Protein 3K34 (pdb70)

InterPro domains:
  IPR001148 Alpha carbonic anhydrase domain [PF00194] (11-259)
  IPR001148 Alpha carbonic anhydrase domain [PS51144] (3-259)
  IPR001148 Alpha carbonic anhydrase domain [SM01057] (5-259)
  IPR018338 Carbonic anhydrase, alpha-class, conserved site [PS00162] (105-121)
  IPR023561 Carbonic anhydrase, alpha-class [PTHR18952] (3-254)
  IPR036398 Alpha carbonic anhydrase domain superfamily [G3DSA:3.10.200.10] (1-260)
  IPR036398 Alpha carbonic anhydrase domain superfamily [SSF51069] (2-259)

Sequence (258 aa):
HHWGYGKHNGPEHWHKDFPIAKGERQSPVDIDTHTAKYDPSLKPLSVSYDQATSLRILNNGHAFNVEFDDSQDKAVLKGGPLDGTYRLIQFHFHWGSLDGQGSEHTVDKKKYAAELHLVHWNTKYGDFGKAVQQPDGLAVLGIFLKVGSAKPGLQKVVDVLDSIKTKGKSADFTNFDPRGLLPESLDYWTYPGSLTTPPLLECVTWIVLKEPISVSSEQVLKFRKLNFNGEGEPEELMVDNWRPAQPLKNRQIKASFK

Secondary structure (DSSP, 8-state):
----SSTTTSTTTGGGT-GGGGSSS-S--EE-TTT-EE-TTPEEEEEE-TT--EEEEEE-SSSEEEEE--SSS-SEEEEET--S-EEEEEEEEEE-SSTT---SSEETTBPPSEEEEEEEEEGGGSSHHHHTTSTTSEEEEEEEEEESS--GGGHHHHHHGGGS-STT-EEE--S--GGGG--S---EEEEEE--SSTT--S-EEEEEESSPEEE-HHHHHHHTT-BSSPTTS---B-----PPP----S---EES--

CATH classification: 3.10.200.10

Solvent-accessible surface area: 11730 Å² total; per-residue (Å²): 188,152,59,8,38,42,169,131,42,2,28,134,53,4,61,131,111,56,103,55,8,139,18,118,44,3,0,0,1,27,0,60,43,169,103,17,136,97,26,105,91,31,125,107,22,39,31,37,4,101,119,20,47,0,82,88,0,36,0,47,7,42,8,0,20,0,38,10,43,35,91,110,88,50,4,15,0,53,14,6,45,18,109,47,36,4,32,1,38,35,0,23,0,4,2,0,42,115,67,59,48,0,1,1,0,6,19,70,154,108,85,27,4,0,0,0,3,0,8,0,10,2,38,138,44,57,80,64,36,94,0,25,120,42,90,48,0,0,0,5,0,0,0,0,0,102,48,44,86,55,38,113,26,0,62,104,0,3,90,28,6,118,46,0,74,12,104,57,89,49,22,110,17,68,122,4,59,0,122,31,0,32,13,171,38,64,54,6,8,7,5,58,0,0,30,7,34,11,59,0,52,38,6,0,25,3,0,0,0,55,58,29,4,30,0,13,44,109,5,2,95,92,0,25,134,3,5,36,12,9,148,84,99,114,108,105,86,0,30,38,0,43,4,44,45,33,83,63,88,151,23,129,11,51,6,32,52,223

Structure (mmCIF, N/CA/C/O backbone):
data_3K34
#
_entry.id   3K34
#
_cell.length_a   42.045
_cell.length_b   41.269
_cell.length_c   71.821
_cell.angle_alpha   90.00
_cell.angle_beta   104.23
_cell.angle_gamma   90.00
#
_symmetry.space_group_name_H-M   'P 1 21 1'
#
loop_
_entity.id
_entity.type
_entity.pdbx_description
1 polymer 'Carbonic anhydrase 2'
2 non-polymer '4-(HYDROXYMERCURY)BENZOIC ACID'
3 non-polymer 'ZINC ION'
4 non-polymer '(4-SULFAMOYL-PHENYL)-THIOCARBAMIC ACID O-(2-THIOPHEN-3-YL-ETHYL) ESTER'
5 non-polymer GLYCEROL
6 water water
#
loop_
_atom_site.group_PDB
_atom_site.id
_atom_site.type_symbol
_atom_site.label_atom_id
_atom_site.label_alt_id
_atom_site.label_comp_id
_atom_site.label_asym_id
_atom_site.label_entity_id
_atom_site.label_seq_id
_atom_site.pdbx_PDB_ins_code
_atom_site.Cartn_x
_atom_site.Cartn_y
_atom_site.Cartn_z
_atom_site.occupancy
_atom_site.B_iso_or_equiv
_atom_site.auth_seq_id
_atom_site.auth_comp_id
_atom_site.auth_asym_id
_atom_site.auth_atom_id
_atom_site.pdbx_PDB_model_num
ATOM 1 N N . HIS A 1 3 ? 13.597 0.141 6.274 1.00 28.50 3 HIS A N 1
ATOM 2 C CA . HIS A 1 3 ? 13.258 -0.779 7.363 1.00 23.13 3 HIS A CA 1
ATOM 3 C C . HIS A 1 3 ? 12.185 -0.344 8.325 1.00 24.19 3 HIS A C 1
ATOM 4 O O . HIS A 1 3 ? 12.858 0.064 9.417 1.00 32.43 3 HIS A O 1
ATOM 11 N N . HIS A 1 4 ? 10.940 -0.316 7.907 1.00 25.25 4 HIS A N 1
ATOM 12 C CA . HIS A 1 4 ? 9.707 0.190 8.453 1.00 21.36 4 HIS A CA 1
ATOM 13 C C . HIS A 1 4 ? 9.001 -0.865 9.247 1.00 16.93 4 HIS A C 1
ATOM 14 O O . HIS A 1 4 ? 9.206 -2.077 9.054 1.00 19.35 4 HIS A O 1
ATOM 21 N N . TRP A 1 5 ? 8.254 -0.445 10.221 1.00 15.13 5 TRP A N 1
ATOM 22 C CA . TRP A 1 5 ? 7.639 -1.435 11.130 1.00 12.88 5 TRP A CA 1
ATOM 23 C C . TRP A 1 5 ? 6.606 -2.255 10.404 1.00 13.32 5 TRP A C 1
ATOM 24 O O . TRP A 1 5 ? 6.019 -1.844 9.360 1.00 14.83 5 TRP A O 1
ATOM 35 N N . GLY A 1 6 ? 6.404 -3.423 10.921 1.00 13.32 6 GLY A N 1
ATOM 36 C CA . GLY A 1 6 ? 5.373 -4.326 10.350 1.00 13.70 6 GLY A CA 1
ATOM 37 C C . GLY A 1 6 ? 5.055 -5.396 11.327 1.00 11.55 6 GLY A C 1
ATOM 38 O O . GLY A 1 6 ? 5.068 -5.196 12.527 1.00 12.00 6 GLY A O 1
ATOM 39 N N . TYR A 1 7 ? 4.793 -6.601 10.751 1.00 12.86 7 TYR A N 1
ATOM 40 C CA . TYR A 1 7 ? 4.400 -7.742 11.518 1.00 14.87 7 TYR A CA 1
ATOM 41 C C . TYR A 1 7 ? 5.294 -8.952 11.276 1.00 17.45 7 TYR A C 1
ATOM 42 O O . TYR A 1 7 ? 4.984 -10.110 11.712 1.00 23.62 7 TYR A O 1
ATOM 51 N N . GLY A 1 8 ? 6.395 -8.762 10.605 1.00 17.11 8 GLY A N 1
ATOM 52 C CA . GLY A 1 8 ? 7.388 -9.871 10.329 1.00 19.94 8 GLY A CA 1
ATOM 53 C C . GLY A 1 8 ? 8.339 -10.106 11.453 1.00 18.54 8 GLY A C 1
ATOM 54 O O . GLY A 1 8 ? 8.415 -9.414 12.508 1.00 18.86 8 GLY A O 1
ATOM 55 N N . LYS A 1 9 ? 9.219 -11.080 11.331 1.00 20.68 9 LYS A N 1
ATOM 56 C CA . LYS A 1 9 ? 10.210 -11.463 12.311 1.00 23.90 9 LYS A CA 1
ATOM 57 C C . LYS A 1 9 ? 11.202 -10.307 12.628 1.00 21.71 9 LYS A C 1
ATOM 58 O O . LYS A 1 9 ? 11.642 -10.178 13.759 1.00 23.27 9 LYS A O 1
ATOM 64 N N . HIS A 1 10 ? 11.522 -9.588 11.524 1.00 21.48 10 HIS A N 1
ATOM 65 C CA . HIS A 1 10 ? 12.588 -8.523 11.753 1.00 21.02 10 HIS A CA 1
ATOM 66 C C . HIS A 1 10 ? 12.055 -7.147 11.988 1.00 18.97 10 HIS A C 1
ATOM 67 O O . HIS A 1 10 ? 12.831 -6.276 12.221 1.00 20.82 10 HIS A O 1
ATOM 74 N N . ASN A 1 11 ? 10.648 -7.035 11.828 1.00 17.48 11 ASN A N 1
ATOM 75 C CA . ASN A 1 11 ? 10.116 -5.656 11.993 1.00 16.07 11 ASN A CA 1
ATOM 76 C C . ASN A 1 11 ? 8.828 -5.648 12.824 1.00 14.96 11 ASN A C 1
ATOM 77 O O . ASN A 1 11 ? 8.120 -4.636 12.871 1.00 14.29 11 ASN A O 1
ATOM 82 N N . GLY A 1 12 ? 8.561 -6.777 13.519 1.00 14.75 12 GLY A N 1
ATOM 83 C CA . GLY A 1 12 ? 7.220 -6.900 14.120 1.00 13.35 12 GLY A CA 1
ATOM 84 C C . GLY A 1 12 ? 7.238 -6.389 15.544 1.00 11.27 12 GLY A C 1
ATOM 85 O O . GLY A 1 12 ? 8.137 -5.650 16.026 1.00 11.09 12 GLY A O 1
ATOM 86 N N . PRO A 1 13 ? 6.165 -6.727 16.286 1.00 9.98 13 PRO A N 1
ATOM 87 C CA . PRO A 1 13 ? 5.935 -6.148 17.663 1.00 10.29 13 PRO A CA 1
ATOM 88 C C . PRO A 1 13 ? 7.088 -6.184 18.606 1.00 10.73 13 PRO A C 1
ATOM 89 O O . PRO A 1 13 ? 7.172 -5.234 19.381 1.00 11.06 13 PRO A O 1
ATOM 93 N N . GLU A 1 14 ? 7.964 -7.182 18.501 1.00 11.48 14 GLU A N 1
ATOM 94 C CA . GLU A 1 14 ? 9.134 -7.188 19.494 1.00 13.44 14 GLU A CA 1
ATOM 95 C C . GLU A 1 14 ? 10.169 -6.224 19.131 1.00 11.71 14 GLU A C 1
ATOM 96 O O . GLU A 1 14 ? 11.089 -5.999 19.897 1.00 13.46 14 GLU A O 1
ATOM 102 N N . HIS A 1 15 ? 10.103 -5.596 17.928 1.00 11.49 15 HIS A N 1
ATOM 103 C CA . HIS A 1 15 ? 11.109 -4.620 17.522 1.00 11.31 15 HIS A CA 1
ATOM 104 C C . HIS A 1 15 ? 10.624 -3.178 17.680 1.00 10.40 15 HIS A C 1
ATOM 105 O O . HIS A 1 15 ? 11.415 -2.282 17.620 1.00 10.85 15 HIS A O 1
ATOM 112 N N . TRP A 1 16 ? 9.255 -2.980 17.808 1.00 9.96 16 TRP A N 1
ATOM 113 C CA . TRP A 1 16 ? 8.734 -1.636 17.700 1.00 9.95 16 TRP A CA 1
ATOM 114 C C . TRP A 1 16 ? 9.302 -0.665 18.704 1.00 9.53 16 TRP A C 1
ATOM 115 O O . TRP A 1 16 ? 9.424 0.498 18.412 1.00 10.43 16 TRP A O 1
ATOM 126 N N . HIS A 1 17 ? 9.658 -1.212 19.889 1.00 10.22 17 HIS A N 1
ATOM 127 C CA . HIS A 1 17 ? 10.145 -0.316 20.946 1.00 10.28 17 HIS A CA 1
ATOM 128 C C . HIS A 1 17 ? 11.387 0.472 20.575 1.00 11.33 17 HIS A C 1
ATOM 129 O O . HIS A 1 17 ? 11.614 1.551 21.173 1.00 12.54 17 HIS A O 1
ATOM 136 N N . LYS A 1 18 ? 12.166 -0.011 19.622 1.00 11.52 18 LYS A N 1
ATOM 137 C CA . LYS A 1 18 ? 13.412 0.760 19.315 1.00 12.03 18 LYS A CA 1
ATOM 138 C C . LYS A 1 18 ? 13.098 2.068 18.615 1.00 13.62 18 LYS A C 1
ATOM 139 O O . LYS A 1 18 ? 13.789 3.015 18.829 1.00 20.58 18 LYS A O 1
ATOM 145 N N . ASP A 1 19 ? 12.054 2.108 17.766 1.00 12.23 19 ASP A N 1
ATOM 146 C CA . ASP A 1 19 ? 11.656 3.410 17.236 1.00 13.10 19 ASP A CA 1
ATOM 147 C C . ASP A 1 19 ? 10.571 4.093 17.956 1.00 11.82 19 ASP A C 1
ATOM 148 O O . ASP A 1 19 ? 10.393 5.295 17.855 1.00 14.52 19 ASP A O 1
ATOM 153 N N . PHE A 1 20 ? 9.807 3.282 18.761 1.00 10.98 20 PHE A N 1
ATOM 154 C CA . PHE A 1 20 ? 8.688 3.836 19.503 1.00 12.18 20 PHE A CA 1
ATOM 155 C C . PHE A 1 20 ? 8.800 3.373 20.945 1.00 11.21 20 PHE A C 1
ATOM 156 O O . PHE A 1 20 ? 8.135 2.372 21.351 1.00 11.12 20 PHE A O 1
ATOM 164 N N . PRO A 1 21 ? 9.621 3.990 21.733 1.00 12.34 21 PRO A N 1
ATOM 165 C CA . PRO A 1 21 ? 9.883 3.469 23.127 1.00 12.34 21 PRO A CA 1
ATOM 166 C C . PRO A 1 21 ? 8.661 3.388 23.977 1.00 11.29 21 PRO A C 1
ATOM 167 O O . PRO A 1 21 ? 8.666 2.595 24.932 1.00 11.90 21 PRO A O 1
ATOM 171 N N . ILE A 1 22 ? 7.594 4.153 23.661 1.00 11.60 22 ILE A N 1
ATOM 172 C CA . ILE A 1 22 ? 6.337 3.996 24.431 1.00 10.65 22 ILE A CA 1
ATOM 173 C C . ILE A 1 22 ? 5.743 2.592 24.295 1.00 9.79 22 ILE A C 1
ATOM 174 O O . ILE A 1 22 ? 4.839 2.248 25.028 1.00 10.54 22 ILE A O 1
ATOM 179 N N . ALA A 1 23 ? 6.262 1.764 23.383 1.00 9.78 23 ALA A N 1
ATOM 180 C CA . ALA A 1 23 ? 5.846 0.381 23.254 1.00 9.39 23 ALA A CA 1
ATOM 181 C C . ALA A 1 23 ? 5.953 -0.331 24.603 1.00 9.74 23 ALA A C 1
ATOM 182 O O . ALA A 1 23 ? 5.244 -1.333 24.796 1.00 9.82 23 ALA A O 1
ATOM 184 N N . LYS A 1 24 ? 6.867 0.113 25.481 1.00 10.54 24 LYS A N 1
ATOM 185 C CA . LYS A 1 24 ? 7.066 -0.447 26.788 1.00 11.12 24 LYS A CA 1
ATOM 186 C C . LYS A 1 24 ? 6.438 0.391 27.908 1.00 12.25 24 LYS A C 1
ATOM 187 O O . LYS A 1 24 ? 6.838 0.332 29.041 1.00 13.12 24 LYS A O 1
ATOM 193 N N . GLY A 1 25 ? 5.448 1.195 27.514 1.00 11.19 25 GLY A N 1
ATOM 194 C CA . GLY A 1 25 ? 4.825 2.226 28.404 1.00 13.26 25 GLY A CA 1
ATOM 195 C C . GLY A 1 25 ? 3.894 1.549 29.427 1.00 12.09 25 GLY A C 1
ATOM 196 O O . GLY A 1 25 ?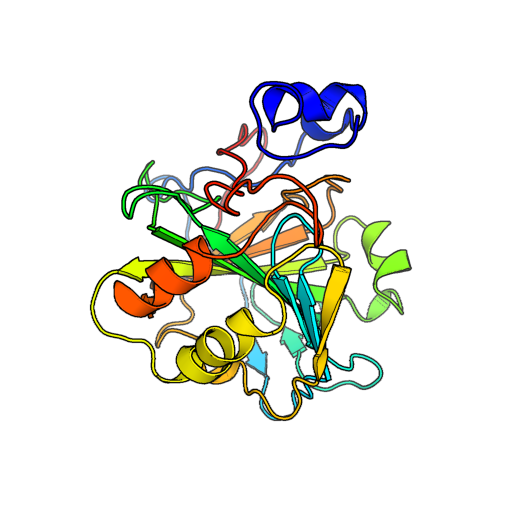 3.727 0.354 29.577 1.00 12.74 25 GLY A O 1
ATOM 197 N N . GLU A 1 26 ? 3.282 2.487 30.143 1.00 12.63 26 GLU A N 1
ATOM 198 C CA . GLU A 1 26 ? 2.399 2.141 31.266 1.00 14.05 26 GLU A CA 1
ATOM 199 C C . GLU A 1 26 ? 0.969 1.836 30.913 1.00 10.87 26 GLU A C 1
ATOM 200 O O . GLU A 1 26 ? 0.225 1.365 31.741 1.00 11.72 26 GLU A O 1
ATOM 206 N N . ARG A 1 27 ? 0.590 2.153 29.651 1.00 8.88 27 ARG A N 1
ATOM 207 C CA . ARG A 1 27 ? -0.818 1.900 29.337 1.00 8.71 27 ARG A CA 1
ATOM 208 C C . ARG A 1 27 ? -0.924 1.475 27.848 1.00 7.66 27 ARG A C 1
ATOM 209 O O . ARG A 1 27 ? -1.657 2.034 27.059 1.00 8.30 27 ARG A O 1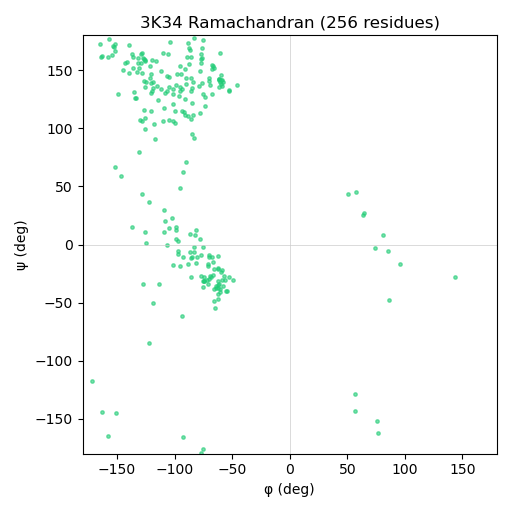
ATOM 217 N N . GLN A 1 28 ? -0.212 0.388 27.564 1.00 7.10 28 GLN A N 1
ATOM 218 C CA . GLN A 1 28 ? -0.208 -0.138 26.181 1.00 6.89 28 GLN A CA 1
ATOM 219 C C . GLN A 1 28 ? -1.356 -1.103 25.951 1.00 6.50 28 GLN A C 1
ATOM 220 O O . GLN A 1 28 ? -1.868 -1.781 26.869 1.00 7.57 28 GLN A O 1
ATOM 226 N N . SER A 1 29 ? -1.727 -1.197 24.683 1.00 6.30 29 SER A N 1
ATOM 227 C CA . SER A 1 29 ? -2.792 -2.077 24.213 1.00 6.08 29 SER A CA 1
ATOM 228 C C . SER A 1 29 ? -2.272 -2.954 23.109 1.00 5.59 29 SER A C 1
ATOM 229 O O . SER A 1 29 ? -1.323 -2.592 22.419 1.00 6.77 29 SER A O 1
ATOM 232 N N . PRO A 1 30 ? -2.935 -4.097 22.853 1.00 5.83 30 PRO A N 1
ATOM 233 C CA . PRO A 1 30 ? -4.080 -4.622 23.564 1.00 5.82 30 PRO A CA 1
ATOM 234 C C . PRO A 1 30 ? -3.640 -5.264 24.890 1.00 5.92 30 PRO A C 1
ATOM 235 O O . PRO A 1 30 ? -2.472 -5.297 25.222 1.00 6.83 30 PRO A O 1
ATOM 239 N N . VAL A 1 31 ? -4.643 -5.781 25.602 1.00 6.52 31 VAL A N 1
ATOM 240 C CA . VAL A 1 31 ? -4.444 -6.523 26.831 1.00 6.57 31 VAL A CA 1
ATOM 241 C C . VAL A 1 31 ? -5.330 -7.750 26.808 1.00 6.56 31 VAL A C 1
ATOM 242 O O . VAL A 1 31 ? -6.314 -7.820 26.058 1.00 7.15 31 VAL A O 1
ATOM 246 N N . ASP A 1 32 ? -4.970 -8.707 27.671 1.00 6.95 32 ASP A N 1
ATOM 247 C CA . ASP A 1 32 ? -5.915 -9.776 27.965 1.00 6.92 32 ASP A CA 1
ATOM 248 C C . ASP A 1 32 ? -6.943 -9.261 28.945 1.00 6.67 32 ASP A C 1
ATOM 249 O O . ASP A 1 32 ? -6.645 -8.561 29.924 1.00 8.67 32 ASP A O 1
ATOM 254 N N . ILE A 1 33 ? -8.213 -9.595 28.677 1.00 6.72 33 ILE A N 1
ATOM 255 C CA . ILE A 1 33 ? -9.325 -9.239 29.525 1.00 7.04 33 ILE A CA 1
ATOM 256 C C . ILE A 1 33 ? -9.645 -10.487 30.352 1.00 7.33 33 ILE A C 1
ATOM 257 O O . ILE A 1 33 ? -10.173 -11.455 29.878 1.00 8.40 33 ILE A O 1
ATOM 262 N N . ASP A 1 34 ? -9.236 -10.421 31.614 1.00 8.47 34 ASP A N 1
ATOM 263 C CA . ASP A 1 34 ? -9.511 -11.516 32.559 1.00 8.84 34 ASP A CA 1
ATOM 264 C C . ASP A 1 34 ? -10.914 -11.194 33.094 1.00 9.25 34 ASP A C 1
ATOM 265 O O . ASP A 1 34 ? -11.135 -10.222 33.823 1.00 10.76 34 ASP A O 1
ATOM 270 N N . THR A 1 35 ? -11.859 -11.986 32.660 1.00 9.78 35 THR A N 1
ATOM 271 C CA . THR A 1 35 ? -13.271 -11.687 32.906 1.00 11.09 35 THR A CA 1
ATOM 272 C C . THR A 1 35 ? -13.628 -11.834 34.356 1.00 10.46 35 THR A C 1
ATOM 273 O O . THR A 1 35 ? -14.568 -11.139 34.797 1.00 14.28 35 THR A O 1
ATOM 277 N N . HIS A 1 36 ? -12.938 -12.660 35.084 1.00 10.72 36 HIS A N 1
ATOM 278 C CA . HIS A 1 36 ? -13.235 -12.794 36.520 1.00 11.57 36 HIS A CA 1
ATOM 279 C C . HIS A 1 36 ? -12.697 -11.654 37.325 1.00 11.70 36 HIS A C 1
ATOM 280 O O . HIS A 1 36 ? -13.343 -11.292 38.319 1.00 14.54 36 HIS A O 1
ATOM 287 N N . THR A 1 37 ? -11.580 -10.958 36.882 1.00 11.30 37 THR A N 1
ATOM 288 C CA . THR A 1 37 ? -11.026 -9.843 37.592 1.00 12.30 37 THR A CA 1
ATOM 289 C C . THR A 1 37 ? -11.721 -8.527 37.213 1.00 11.05 37 THR A C 1
ATOM 290 O O . THR A 1 37 ? -11.675 -7.583 37.952 1.00 13.39 37 THR A O 1
ATOM 294 N N . ALA A 1 38 ? -12.255 -8.452 35.981 1.00 9.91 38 ALA A N 1
ATOM 295 C CA . ALA A 1 38 ? -12.959 -7.227 35.616 1.00 10.29 38 ALA A CA 1
ATOM 296 C C . ALA A 1 38 ? -14.138 -7.001 36.524 1.00 10.72 38 ALA A C 1
ATOM 297 O O . ALA A 1 38 ? -14.801 -7.940 36.937 1.00 16.42 38 ALA A O 1
ATOM 299 N N . LYS A 1 39 ? -14.387 -5.782 36.866 1.00 9.76 39 LYS A N 1
ATOM 300 C CA . LYS A 1 39 ? -15.464 -5.450 37.842 1.00 10.00 39 LYS A CA 1
ATOM 301 C C . LYS A 1 39 ? -16.521 -4.665 37.212 1.00 9.15 39 LYS A C 1
ATOM 302 O O . LYS A 1 39 ? -16.239 -3.651 36.509 1.00 9.29 39 LYS A O 1
ATOM 308 N N . TYR A 1 40 ? -17.784 -4.990 37.496 1.00 10.02 40 TYR A N 1
ATOM 309 C CA . TYR A 1 40 ? -18.891 -4.112 37.065 1.00 10.73 40 TYR A CA 1
ATOM 310 C C . TYR A 1 40 ? -18.729 -2.771 37.634 1.00 11.57 40 TYR A C 1
ATOM 311 O O . TYR A 1 40 ? -18.411 -2.592 38.863 1.00 13.53 40 TYR A O 1
ATOM 320 N N . ASP A 1 41 ? -18.939 -1.706 36.837 1.00 11.35 41 ASP A N 1
ATOM 321 C CA . ASP A 1 41 ? -18.805 -0.330 37.257 1.00 13.16 41 ASP A CA 1
ATOM 322 C C . ASP A 1 41 ? -20.152 0.362 37.134 1.00 14.31 41 ASP A C 1
ATOM 323 O O . ASP A 1 41 ? -20.590 0.736 36.054 1.00 15.02 41 ASP A O 1
ATOM 328 N N . PRO A 1 42 ? -20.834 0.580 38.266 1.00 18.41 42 PRO A N 1
ATOM 329 C CA . PRO A 1 42 ? -22.079 1.272 38.203 1.00 20.28 42 PRO A CA 1
ATOM 330 C C . PRO A 1 42 ? -21.985 2.726 37.818 1.00 18.32 42 PRO A C 1
ATOM 331 O O . PRO A 1 42 ? -22.937 3.408 37.514 1.00 22.15 42 PRO A O 1
ATOM 335 N N . SER A 1 43 ? -20.768 3.298 37.786 1.00 19.81 43 SER A N 1
ATOM 336 C CA . SER A 1 43 ? -20.620 4.701 37.395 1.00 19.52 43 SER A CA 1
ATOM 337 C C . SER A 1 43 ? -20.635 4.914 35.895 1.00 18.05 43 SER A C 1
ATOM 338 O O . SER A 1 43 ? -20.794 5.969 35.361 1.00 22.65 43 SER A O 1
ATOM 341 N N . LEU A 1 44 ? -20.551 3.822 35.102 1.00 16.25 44 LEU A N 1
ATOM 342 C CA . LEU A 1 44 ? -20.595 3.928 33.601 1.00 14.24 44 LEU A CA 1
ATOM 343 C C . LEU A 1 44 ? -21.965 4.338 33.267 1.00 14.21 44 LEU A C 1
ATOM 344 O O . LEU A 1 44 ? -23.017 3.778 33.679 1.00 17.44 44 LEU A O 1
ATOM 349 N N . LYS A 1 45 ? -22.080 5.339 32.277 1.00 16.01 45 LYS A N 1
ATOM 350 C CA . LYS A 1 45 ? -23.376 5.723 31.827 1.00 16.27 45 LYS A CA 1
ATOM 351 C C . LYS A 1 45 ? -23.776 4.850 30.690 1.00 14.87 45 LYS A C 1
ATOM 352 O O . LYS A 1 45 ? -22.933 4.155 30.073 1.00 12.53 45 LYS A O 1
ATOM 358 N N . PRO A 1 46 ? -24.993 4.913 30.173 1.00 17.07 46 PRO A N 1
ATOM 359 C CA . PRO A 1 46 ? -25.322 4.077 29.030 1.00 16.60 46 PRO A CA 1
ATOM 360 C C . PRO A 1 46 ? -24.430 4.425 27.798 1.00 14.30 46 PRO A C 1
ATOM 361 O O . PRO A 1 46 ? -24.193 5.554 27.527 1.00 15.79 46 PRO A O 1
ATOM 365 N N . LEU A 1 47 ? -24.021 3.426 27.043 1.00 13.39 47 LEU A N 1
ATOM 366 C CA . LEU A 1 47 ? -23.200 3.678 25.811 1.00 12.04 47 LEU A CA 1
ATOM 367 C C . LEU A 1 47 ? -24.128 3.984 24.715 1.00 12.62 47 LEU A C 1
ATOM 368 O O . LEU A 1 47 ? -25.153 3.330 24.491 1.00 15.39 47 LEU A O 1
ATOM 373 N N . SER A 1 48 ? -23.746 4.983 23.870 1.00 10.34 48 SER A N 1
ATOM 374 C CA . SER A 1 48 ? -24.545 5.409 22.711 1.00 10.84 48 SER A CA 1
ATOM 375 C C . SER A 1 48 ? -23.703 5.379 21.475 1.00 10.97 48 SER A C 1
ATOM 376 O O . SER A 1 48 ? -22.687 6.103 21.376 1.00 11.11 48 SER A O 1
ATOM 379 N N . VAL A 1 49 ? -24.041 4.546 20.556 1.00 11.34 49 VAL A N 1
ATOM 380 C CA . VAL A 1 49 ? -23.406 4.416 19.284 1.00 11.70 49 VAL A CA 1
ATOM 381 C C . VAL A 1 49 ? -24.383 4.927 18.241 1.00 13.08 49 VAL A C 1
ATOM 382 O O . VAL A 1 49 ? -25.428 4.296 18.014 1.00 16.87 49 VAL A O 1
ATOM 386 N N . SER A 1 50 ? -24.136 6.130 17.669 1.00 13.00 50 SER A N 1
ATOM 387 C CA . SER A 1 50 ? -25.099 6.783 16.846 1.00 13.69 50 SER A CA 1
ATOM 388 C C . SER A 1 50 ? -24.480 6.883 15.468 1.00 13.43 50 SER A C 1
ATOM 389 O O . SER A 1 50 ? -23.826 7.845 15.089 1.00 15.52 50 SER A O 1
ATOM 392 N N . TYR A 1 51 ? -24.746 5.840 14.634 1.00 14.74 51 TYR A N 1
ATOM 393 C CA . TYR A 1 51 ? -24.142 5.855 13.347 1.00 14.66 51 TYR A CA 1
ATOM 394 C C . TYR A 1 51 ? -25.039 6.093 12.147 1.00 16.25 51 TYR A C 1
ATOM 395 O O . TYR A 1 51 ? -24.664 5.907 10.971 1.00 17.73 51 TYR A O 1
ATOM 404 N N . ASP A 1 52 ? -26.305 6.488 12.403 1.00 18.62 52 ASP A N 1
ATOM 405 C CA . ASP A 1 52 ? -27.271 6.653 11.346 1.00 21.49 52 ASP A CA 1
ATOM 406 C C . ASP A 1 52 ? -26.886 7.628 10.202 1.00 21.23 52 ASP A C 1
ATOM 407 O O . ASP A 1 52 ? -27.208 7.438 8.992 1.00 23.73 52 ASP A O 1
ATOM 412 N N . GLN A 1 53 ? -26.138 8.596 10.506 1.00 18.46 53 GLN A N 1
ATOM 413 C CA . GLN A 1 53 ? -25.720 9.588 9.488 1.00 18.64 53 GLN A CA 1
ATOM 414 C C . GLN A 1 53 ? -24.248 9.451 9.118 1.00 15.13 53 GLN A C 1
ATOM 415 O O . GLN A 1 53 ? -23.688 10.289 8.485 1.00 16.83 53 GLN A O 1
ATOM 421 N N . ALA A 1 54 ? -23.672 8.270 9.388 1.00 14.46 54 ALA A N 1
ATOM 422 C CA . ALA A 1 54 ? -22.323 8.053 8.984 1.00 14.74 54 ALA A CA 1
ATOM 423 C C . ALA A 1 54 ? -22.120 8.188 7.428 1.00 15.10 54 ALA A C 1
ATOM 424 O O . ALA A 1 54 ? -22.937 7.689 6.644 1.00 19.38 54 ALA A O 1
ATOM 426 N N . THR A 1 55 ? -21.053 8.814 6.986 1.00 13.10 55 THR A N 1
ATOM 427 C CA . THR A 1 55 ? -20.740 9.002 5.585 1.00 13.82 55 THR A CA 1
ATOM 428 C C . THR A 1 55 ? -19.361 8.483 5.321 1.00 12.44 55 THR A C 1
ATOM 429 O O . THR A 1 55 ? -18.341 9.104 5.593 1.00 12.89 55 THR A O 1
ATOM 433 N N . SER A 1 56 ? -19.383 7.246 4.780 1.00 14.12 56 SER A N 1
ATOM 434 C CA . SER A 1 56 ? -18.062 6.687 4.419 1.00 13.31 56 SER A CA 1
ATOM 435 C C . SER A 1 56 ? -17.626 7.343 3.149 1.00 15.00 56 SER A C 1
ATOM 436 O O . SER A 1 56 ? -18.380 7.815 2.332 1.00 17.78 56 SER A O 1
ATOM 439 N N . LEU A 1 57 ? -16.284 7.339 2.947 1.00 14.43 57 LEU A N 1
ATOM 440 C CA . LEU A 1 57 ? -15.706 7.951 1.734 1.00 16.96 57 LEU A CA 1
ATOM 441 C C . LEU A 1 57 ? -14.983 7.005 0.929 1.00 13.82 57 LEU A C 1
ATOM 442 O O . LEU A 1 57 ? -15.055 7.009 -0.334 1.00 15.37 57 LEU A O 1
ATOM 447 N N . ARG A 1 58 ? -14.078 6.248 1.555 1.00 13.21 58 ARG A N 1
ATOM 448 C CA . ARG A 1 58 ? -13.050 5.529 0.805 1.00 11.95 58 ARG A CA 1
ATOM 449 C C . ARG A 1 58 ? -12.529 4.400 1.581 1.00 12.61 58 ARG A C 1
ATOM 450 O O . ARG A 1 58 ? -12.646 4.380 2.804 1.00 13.16 58 ARG A O 1
ATOM 458 N N . ILE A 1 59 ? -11.896 3.460 0.930 1.00 11.80 59 ILE A N 1
ATOM 459 C CA . ILE A 1 59 ? -11.291 2.288 1.558 1.00 10.38 59 ILE A CA 1
ATOM 460 C C . ILE A 1 59 ? -9.854 2.305 1.078 1.00 11.13 59 ILE A C 1
ATOM 461 O O . ILE A 1 59 ? -9.513 2.448 -0.167 1.00 13.90 59 ILE A O 1
ATOM 466 N N . LEU A 1 60 ? -8.878 2.068 1.967 1.00 10.47 60 LEU A N 1
ATOM 467 C CA . LEU A 1 60 ? -7.528 2.183 1.668 1.00 10.34 60 LEU A CA 1
ATOM 468 C C . LEU A 1 60 ? -6.679 1.002 2.214 1.00 10.15 60 LEU A C 1
ATOM 469 O O . LEU A 1 60 ? -6.843 0.671 3.397 1.00 9.99 60 LEU A O 1
ATOM 474 N N . ASN A 1 61 ? -5.838 0.394 1.430 1.00 10.82 61 ASN A N 1
ATOM 475 C CA . ASN A 1 61 ? -4.848 -0.552 1.926 1.00 10.62 61 ASN A CA 1
ATOM 476 C C . ASN A 1 61 ? -3.583 0.231 2.296 1.00 10.98 61 ASN A C 1
ATOM 477 O O . ASN A 1 61 ? -2.956 0.797 1.413 1.00 12.11 61 ASN A O 1
ATOM 482 N N . ASN A 1 62 ? -3.289 0.324 3.620 1.00 10.64 62 ASN A N 1
ATOM 483 C CA . ASN A 1 62 ? -2.192 1.177 4.042 1.00 11.72 62 ASN A CA 1
ATOM 484 C C . ASN A 1 62 ? -0.994 0.338 4.255 1.00 11.64 62 ASN A C 1
ATOM 485 O O . ASN A 1 62 ? 0.026 0.838 4.860 1.00 13.51 62 ASN A O 1
ATOM 490 N N . GLY A 1 63 ? -0.956 -0.951 3.825 1.00 11.29 63 GLY A N 1
ATOM 491 C CA . GLY A 1 63 ? 0.175 -1.757 4.051 1.00 12.58 63 GLY A CA 1
ATOM 492 C C . GLY A 1 63 ? 0.242 -2.480 5.408 1.00 11.65 63 GLY A C 1
ATOM 493 O O . GLY A 1 63 ? 1.160 -3.321 5.633 1.00 12.39 63 GLY A O 1
ATOM 494 N N . HIS A 1 64 ? -0.700 -2.192 6.279 1.00 11.00 64 HIS A N 1
ATOM 495 C CA . HIS A 1 64 ? -0.757 -2.852 7.605 1.00 11.11 64 HIS A CA 1
ATOM 496 C C . HIS A 1 64 ? -2.155 -3.425 7.804 1.00 9.80 64 HIS A C 1
ATOM 497 O O . HIS A 1 64 ? -2.251 -4.477 8.471 1.00 14.58 64 HIS A O 1
ATOM 504 N N . ALA A 1 65 ? -3.201 -2.767 7.293 1.00 9.73 65 ALA A N 1
ATOM 505 C CA . ALA A 1 65 ? -4.526 -3.268 7.312 1.00 8.97 65 ALA A CA 1
ATOM 506 C C . ALA A 1 65 ? -5.275 -2.507 6.155 1.00 8.83 65 ALA A C 1
ATOM 507 O O . ALA A 1 65 ? -4.569 -1.877 5.337 1.00 11.20 65 ALA A O 1
ATOM 509 N N . PHE A 1 66 ? -6.560 -2.549 6.147 1.00 9.12 66 PHE A N 1
ATOM 510 C CA . PHE A 1 66 ? -7.348 -1.601 5.276 1.00 9.68 66 PHE A CA 1
ATOM 511 C C . PHE A 1 66 ? -8.190 -0.763 6.158 1.00 9.28 66 PHE A C 1
ATOM 512 O O . PHE A 1 66 ? -8.867 -1.248 7.121 1.00 9.54 66 PHE A O 1
ATOM 520 N N . ASN A 1 67 ? -8.287 0.510 5.832 1.00 9.26 67 ASN A N 1
ATOM 521 C CA . ASN A 1 67 ? -9.130 1.416 6.538 1.00 9.40 67 ASN A CA 1
ATOM 522 C C . ASN A 1 67 ? -10.361 1.831 5.715 1.00 8.64 67 ASN A C 1
ATOM 523 O O . ASN A 1 67 ? -10.176 2.252 4.541 1.00 10.22 67 ASN A O 1
ATOM 528 N N . VAL A 1 68 ? -11.534 1.759 6.271 1.00 9.16 68 VAL A N 1
ATOM 529 C CA . VAL A 1 68 ? -12.767 2.378 5.723 1.00 10.14 68 VAL A CA 1
ATOM 530 C C . VAL A 1 68 ? -12.815 3.762 6.395 1.00 10.54 68 VAL A C 1
ATOM 531 O O . VAL A 1 68 ? -12.943 3.852 7.629 1.00 10.18 68 VAL A O 1
ATOM 535 N N . GLU A 1 69 ? -12.672 4.829 5.627 1.00 12.15 69 GLU A N 1
ATOM 536 C CA . GLU A 1 69 ? -12.593 6.168 6.106 1.00 11.11 69 GLU A CA 1
ATOM 537 C C . GLU A 1 69 ? -13.940 6.893 6.016 1.00 11.48 69 GLU A C 1
ATOM 538 O O . GLU A 1 69 ? -14.660 6.664 5.034 1.00 14.95 69 GLU A O 1
ATOM 544 N N . PHE A 1 70 ? -14.123 7.757 6.972 1.00 10.71 70 PHE A N 1
ATOM 545 C CA . PHE A 1 70 ? -15.425 8.499 7.045 1.00 11.27 70 PHE A CA 1
ATOM 546 C C . PHE A 1 70 ? -15.143 10.009 6.971 1.00 12.27 70 PHE A C 1
ATOM 547 O O . PHE A 1 70 ? -14.082 10.484 7.339 1.00 12.78 70 PHE A O 1
ATOM 555 N N . ASP A 1 71 ? -16.167 10.696 6.477 1.00 12.98 71 ASP A N 1
ATOM 556 C CA . ASP A 1 71 ? -16.093 12.136 6.486 1.00 15.78 71 ASP A CA 1
ATOM 557 C C . ASP A 1 71 ? -16.406 12.521 7.927 1.00 14.69 71 ASP A C 1
ATOM 558 O O . ASP A 1 71 ? -17.612 12.329 8.396 1.00 19.99 71 ASP A O 1
ATOM 563 N N . ASP A 1 72 ? -15.396 13.074 8.612 1.00 13.09 72 ASP A N 1
ATOM 564 C CA . ASP A 1 72 ? -15.577 13.480 9.965 1.00 12.55 72 ASP A CA 1
ATOM 565 C C . ASP A 1 72 ? -15.582 14.969 10.113 1.00 14.85 72 ASP A C 1
ATOM 566 O O . ASP A 1 72 ? -15.275 15.488 11.186 1.00 18.57 72 ASP A O 1
ATOM 571 N N . SER A 1 73 ? -16.022 15.709 9.081 1.00 16.85 73 SER A N 1
ATOM 572 C CA . SER A 1 73 ? -16.049 17.187 9.148 1.00 17.13 73 SER A CA 1
ATOM 573 C C . SER A 1 73 ? -17.289 17.784 9.850 1.00 20.36 73 SER A C 1
ATOM 574 O O . SER A 1 73 ? -17.299 18.984 10.043 1.00 17.99 73 SER A O 1
ATOM 577 N N . GLN A 1 74 ? -18.257 16.909 10.191 1.00 24.48 74 GLN A N 1
ATOM 578 C CA . GLN A 1 74 ? -19.549 17.329 10.790 1.00 23.55 74 GLN A CA 1
ATOM 579 C C . GLN A 1 74 ? -19.823 16.367 11.871 1.00 24.67 74 GLN A C 1
ATOM 580 O O . GLN A 1 74 ? -19.299 15.219 11.811 1.00 17.81 74 GLN A O 1
ATOM 586 N N . ASP A 1 75 ? -20.712 16.815 12.661 1.00 29.13 75 ASP A N 1
ATOM 587 C CA . ASP A 1 75 ? -21.107 15.909 13.802 1.00 29.81 75 ASP A CA 1
ATOM 588 C C . ASP A 1 75 ? -22.143 14.948 13.352 1.00 25.28 75 ASP A C 1
ATOM 589 O O . ASP A 1 75 ? -23.361 15.150 13.324 1.00 34.32 75 ASP A O 1
ATOM 594 N N . LYS A 1 76 ? -21.624 13.774 12.962 1.00 21.02 76 LYS A N 1
ATOM 595 C CA . LYS A 1 76 ? -22.452 12.697 12.437 1.00 27.13 76 LYS A CA 1
ATOM 596 C C . LYS A 1 76 ? -22.444 11.337 13.095 1.00 31.62 76 LYS A C 1
ATOM 597 O O . LYS A 1 76 ? -23.296 10.870 13.986 1.00 35.02 76 LYS A O 1
ATOM 603 N N . ALA A 1 77 ? -21.553 10.456 12.810 1.00 26.44 77 ALA A N 1
ATOM 604 C CA . ALA A 1 77 ? -21.390 9.178 13.497 1.00 13.83 77 ALA A CA 1
ATOM 605 C C . ALA A 1 77 ? -20.565 9.389 14.723 1.00 12.41 77 ALA A C 1
ATOM 606 O O . ALA A 1 77 ? -19.364 9.639 14.654 1.00 17.36 77 ALA A O 1
ATOM 608 N N . VAL A 1 78 ? -21.258 9.237 15.857 1.00 12.08 78 VAL A N 1
ATOM 609 C CA . VAL A 1 78 ? -20.573 9.540 17.057 1.00 14.11 78 VAL A CA 1
ATOM 610 C C . VAL A 1 78 ? -20.848 8.453 18.136 1.00 12.10 78 VAL A C 1
ATOM 611 O O . VAL A 1 78 ? -21.819 7.734 18.123 1.00 14.79 78 VAL A O 1
ATOM 615 N N . LEU A 1 79 ? -19.837 8.360 18.988 1.00 9.91 79 LEU A N 1
ATOM 616 C CA . LEU A 1 79 ? -19.848 7.500 20.180 1.00 9.19 79 LEU A CA 1
ATOM 617 C C . LEU A 1 79 ? -19.875 8.391 21.391 1.00 9.65 79 LEU A C 1
ATOM 618 O O . LEU A 1 79 ? -19.068 9.320 21.461 1.00 11.08 79 LEU A O 1
ATOM 623 N N . LYS A 1 80 ? -20.731 8.076 22.342 1.00 9.88 80 LYS A N 1
ATOM 624 C CA . LYS A 1 80 ? -20.785 8.823 23.586 1.00 11.51 80 LYS A CA 1
ATOM 625 C C . LYS A 1 80 ? -21.279 7.889 24.682 1.00 10.21 80 LYS A C 1
ATOM 626 O O . LYS A 1 80 ? -21.618 6.755 24.434 1.00 10.47 80 LYS A O 1
ATOM 632 N N . GLY A 1 81 ? -21.229 8.400 25.919 1.00 10.80 81 GLY A N 1
ATOM 633 C CA . GLY A 1 81 ? -21.684 7.620 27.055 1.00 11.55 81 GLY A CA 1
ATOM 634 C C . GLY A 1 81 ? -20.679 6.569 27.458 1.00 10.30 81 GLY A C 1
ATOM 635 O O . GLY A 1 81 ? -19.505 6.677 27.157 1.00 10.49 81 GLY A O 1
ATOM 636 N N . GLY A 1 82 ? -21.146 5.600 28.224 1.00 11.06 82 GLY A N 1
ATOM 637 C CA . GLY A 1 82 ? -20.190 4.651 28.830 1.00 10.75 82 GLY A CA 1
ATOM 638 C C . GLY A 1 82 ? -19.197 5.316 29.630 1.00 10.23 82 GLY A C 1
ATOM 639 O O . GLY A 1 82 ? -19.566 6.111 30.538 1.00 13.01 82 GLY A O 1
ATOM 640 N N . PRO A 1 83 ? -17.916 5.048 29.421 1.00 10.15 83 PRO A N 1
ATOM 641 C CA . PRO A 1 83 ? -16.869 5.731 30.232 1.00 11.40 83 PRO A CA 1
ATOM 642 C C . PRO A 1 83 ? -16.528 7.077 29.695 1.00 10.77 83 PRO A C 1
ATOM 643 O O . PRO A 1 83 ? -15.707 7.753 30.281 1.00 15.85 83 PRO A O 1
ATOM 647 N N . LEU A 1 84 ? -17.161 7.492 28.523 1.00 10.15 84 LEU A N 1
ATOM 648 C CA . LEU A 1 84 ? -16.668 8.672 27.848 1.00 9.79 84 LEU A CA 1
ATOM 649 C C . LEU A 1 84 ? -17.272 9.953 28.391 1.00 10.72 84 LEU A C 1
ATOM 650 O O . LEU A 1 84 ? -18.452 10.010 28.663 1.00 12.20 84 LEU A O 1
ATOM 655 N N . ASP A 1 85 ? -16.461 10.979 28.440 1.00 13.15 85 ASP A N 1
ATOM 656 C CA . ASP A 1 85 ? -16.902 12.300 28.738 1.00 16.12 85 ASP A CA 1
ATOM 657 C C . ASP A 1 85 ? -16.970 13.002 27.360 1.00 16.93 85 ASP A C 1
ATOM 658 O O . ASP A 1 85 ? -15.958 13.097 26.621 1.00 23.54 85 ASP A O 1
ATOM 666 N N . GLY A 1 86 ? -18.173 13.480 27.033 1.00 18.62 86 GLY A N 1
ATOM 667 C CA . GLY A 1 86 ? -18.429 14.177 25.811 1.00 21.14 86 GLY A CA 1
ATOM 668 C C . GLY A 1 86 ? -18.540 13.330 24.510 1.00 16.72 86 GLY A C 1
ATOM 669 O O . GLY A 1 86 ? -18.934 12.163 24.639 1.00 21.40 86 GLY A O 1
ATOM 670 N N . THR A 1 87 ? -18.233 13.825 23.374 1.00 13.96 87 THR A N 1
ATOM 671 C CA . THR A 1 87 ? -18.597 13.217 22.121 1.00 12.81 87 THR A CA 1
ATOM 672 C C . THR A 1 87 ? -17.371 12.839 21.307 1.00 10.49 87 THR A C 1
ATOM 673 O O . THR A 1 87 ? -16.460 13.680 21.182 1.00 12.14 87 THR A O 1
ATOM 677 N N . TYR A 1 88 ? -17.366 11.637 20.754 1.00 9.24 88 TYR A N 1
ATOM 678 C CA . TYR A 1 88 ? -16.262 11.141 19.968 1.00 8.75 88 TYR A CA 1
ATOM 679 C C . TYR A 1 88 ? -16.765 10.812 18.577 1.00 9.13 88 TYR A C 1
ATOM 680 O O . TYR A 1 88 ? -17.744 10.127 18.420 1.00 12.90 88 TYR A O 1
ATOM 689 N N . ARG A 1 89 ? -16.067 11.312 17.597 1.00 8.05 89 ARG A N 1
ATOM 690 C CA . ARG A 1 89 ? -16.509 11.203 16.184 1.00 8.75 89 ARG A CA 1
ATOM 691 C C . ARG A 1 89 ? -15.771 10.119 15.440 1.00 7.48 89 ARG A C 1
ATOM 692 O O . ARG A 1 89 ? -14.551 10.032 15.511 1.00 8.19 89 ARG A O 1
ATOM 700 N N . LEU A 1 90 ? -16.527 9.308 14.708 1.00 8.23 90 LEU A N 1
ATOM 701 C CA . LEU A 1 90 ? -15.928 8.223 13.920 1.00 8.27 90 LEU A CA 1
ATOM 702 C C . LEU A 1 90 ? -15.116 8.787 12.795 1.00 8.11 90 LEU A C 1
ATOM 703 O O . LEU A 1 90 ? -15.615 9.597 11.983 1.00 10.55 90 LEU A O 1
ATOM 708 N N . ILE A 1 91 ? -13.870 8.311 12.675 1.00 7.77 91 ILE A N 1
ATOM 709 C CA . ILE A 1 91 ? -13.010 8.670 11.555 1.00 7.69 91 ILE A CA 1
ATOM 710 C C . ILE A 1 91 ? -12.688 7.526 10.648 1.00 7.55 91 ILE A C 1
ATOM 711 O O . ILE A 1 91 ? -12.571 7.712 9.435 1.00 8.35 91 ILE A O 1
ATOM 716 N N . GLN A 1 92 ? -12.547 6.297 11.158 1.00 7.66 92 GLN A N 1
ATOM 717 C CA . GLN A 1 92 ? -12.232 5.161 10.308 1.00 8.32 92 GLN A CA 1
ATOM 718 C C . GLN A 1 92 ? -12.532 3.865 11.065 1.00 7.37 92 GLN A C 1
ATOM 719 O O . GLN A 1 92 ? -12.542 3.903 12.309 1.00 7.80 92 GLN A O 1
ATOM 725 N N . PHE A 1 93 ? -12.665 2.787 10.351 1.00 7.53 93 PHE A N 1
ATOM 726 C CA . PHE A 1 93 ? -12.530 1.485 10.980 1.00 7.38 93 PHE A CA 1
ATOM 727 C C . PHE A 1 93 ? -11.621 0.635 10.165 1.00 7.38 93 PHE A C 1
ATOM 728 O O . PHE A 1 93 ? -11.362 0.846 8.970 1.00 8.56 93 PHE A O 1
ATOM 736 N N . HIS A 1 94 ? -11.083 -0.415 10.831 1.00 7.01 94 HIS A N 1
ATOM 737 C CA . HIS A 1 94 ? -10.238 -1.384 10.246 1.00 6.95 94 HIS A CA 1
ATOM 738 C C . HIS A 1 94 ? -10.298 -2.663 11.070 1.00 7.08 94 HIS A C 1
ATOM 739 O O . HIS A 1 94 ? -10.931 -2.670 12.110 1.00 7.18 94 HIS A O 1
ATOM 746 N N . 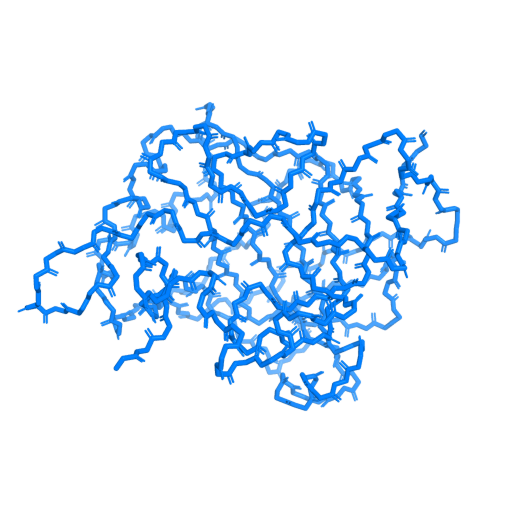PHE A 1 95 ? -9.614 -3.684 10.611 1.00 6.57 95 PHE A N 1
ATOM 747 C CA . PHE A 1 95 ? -9.569 -4.967 11.297 1.00 6.96 95 PHE A CA 1
ATOM 748 C C . PHE A 1 95 ? -8.119 -5.403 11.497 1.00 6.78 95 PHE A C 1
ATOM 749 O O . PHE A 1 95 ? -7.204 -4.954 10.809 1.00 7.52 95 PHE A O 1
ATOM 757 N N . HIS A 1 96 ? -7.988 -6.380 12.389 1.00 6.64 96 HIS A N 1
ATOM 758 C CA . HIS A 1 96 ? -6.791 -7.169 12.563 1.00 6.32 96 HIS A CA 1
ATOM 759 C C . HIS A 1 96 ? -7.222 -8.626 12.452 1.00 6.48 96 HIS A C 1
ATOM 760 O O . HIS A 1 96 ? -8.304 -8.962 12.975 1.00 7.12 96 HIS A O 1
ATOM 767 N N . TRP A 1 97 ? -6.437 -9.469 11.811 1.00 6.63 97 TRP A N 1
ATOM 768 C CA . TRP A 1 97 ? -6.869 -10.850 11.630 1.00 7.10 97 TRP A CA 1
ATOM 769 C C . TRP A 1 97 ? -5.672 -11.771 11.497 1.00 6.80 97 TRP A C 1
ATOM 770 O O . TRP A 1 97 ? -4.507 -11.347 11.388 1.00 7.71 97 TRP A O 1
ATOM 781 N N . GLY A 1 98 ? -5.986 -13.063 11.516 1.00 7.58 98 GLY A N 1
ATOM 782 C CA . GLY A 1 98 ? -4.965 -14.087 11.544 1.00 7.69 98 GLY A CA 1
ATOM 783 C C . GLY A 1 98 ? -4.772 -14.776 10.212 1.00 8.37 98 GLY A C 1
ATOM 784 O O . GLY A 1 98 ? -5.502 -14.603 9.253 1.00 9.00 98 GLY A O 1
ATOM 785 N N . SER A 1 99 ? -3.739 -15.643 10.232 1.00 8.71 99 SER A N 1
ATOM 786 C CA . SER A 1 99 ? -3.563 -16.599 9.113 1.00 9.94 99 SER A CA 1
ATOM 787 C C . SER A 1 99 ? -4.454 -17.833 9.242 1.00 9.61 99 SER A C 1
ATOM 788 O O . SER A 1 99 ? -4.577 -18.551 8.257 1.00 11.93 99 SER A O 1
ATOM 791 N N . LEU A 1 100 ? -4.996 -18.079 10.415 1.00 9.32 100 LEU A N 1
ATOM 792 C CA . LEU A 1 100 ? -5.797 -19.232 10.755 1.00 11.02 100 LEU A CA 1
ATOM 793 C C . LEU A 1 100 ? -6.867 -18.733 11.675 1.00 9.06 100 LEU A C 1
ATOM 794 O O . LEU A 1 100 ? -6.723 -17.720 12.338 1.00 9.65 100 LEU A O 1
ATOM 799 N N . ASP A 1 101 ? -8.002 -19.464 11.735 1.00 10.21 101 ASP A N 1
ATOM 800 C CA . ASP A 1 101 ? -9.133 -18.965 12.481 1.00 9.68 101 ASP A CA 1
ATOM 801 C C . ASP A 1 101 ? -8.877 -18.877 13.997 1.00 10.10 101 ASP A C 1
ATOM 802 O O . ASP A 1 101 ? -9.499 -18.184 14.675 1.00 11.48 101 ASP A O 1
ATOM 807 N N . GLY A 1 102 ? -7.860 -19.652 14.502 1.00 11.39 102 GLY A N 1
ATOM 808 C CA . GLY A 1 102 ? -7.536 -19.668 15.892 1.00 12.17 102 GLY A CA 1
ATOM 809 C C . GLY A 1 102 ? -6.734 -18.497 16.424 1.00 10.58 102 GLY A C 1
ATOM 810 O O . GLY A 1 102 ? -6.381 -18.488 17.610 1.00 12.20 102 GLY A O 1
ATOM 811 N N . GLN A 1 103 ? -6.463 -17.500 15.619 1.00 9.38 103 GLN A N 1
ATOM 812 C CA . GLN A 1 103 ? -5.724 -16.337 16.064 1.00 9.10 103 GLN A CA 1
ATOM 813 C C . GLN A 1 103 ? -6.131 -15.188 15.182 1.00 7.92 103 GLN A C 1
ATOM 814 O O . GLN A 1 103 ? -6.686 -15.364 14.097 1.00 8.97 103 GLN A O 1
ATOM 820 N N . GLY A 1 104 ? -5.833 -13.961 15.630 1.00 7.66 104 GLY A N 1
ATOM 821 C CA . GLY A 1 104 ? -6.081 -12.786 14.826 1.00 7.81 104 GLY A CA 1
ATOM 822 C C . GLY A 1 104 ? -6.536 -11.585 15.640 1.00 6.78 104 GLY A C 1
ATOM 823 O O . GLY A 1 104 ? -6.249 -10.455 15.257 1.00 7.71 104 GLY A O 1
ATOM 824 N N . SER A 1 105 ? -7.196 -11.820 16.789 1.00 6.88 105 SER A N 1
ATOM 825 C CA . SER A 1 105 ? -7.600 -10.697 17.582 1.00 6.40 105 SER A CA 1
ATOM 826 C C . SER A 1 105 ? -6.372 -10.155 18.345 1.00 6.51 105 SER A C 1
ATOM 827 O O . SER A 1 105 ? -5.354 -10.796 18.547 1.00 7.33 105 SER A O 1
ATOM 830 N N . GLU A 1 106 ? -6.548 -8.884 18.750 1.00 5.93 106 GLU A N 1
ATOM 831 C CA . GLU A 1 106 ? -5.525 -8.174 19.536 1.00 6.32 106 GLU A CA 1
ATOM 832 C C . GLU A 1 106 ? -5.857 -8.354 21.027 1.00 5.89 106 GLU A C 1
ATOM 833 O O . GLU A 1 106 ? -5.058 -8.922 21.778 1.00 6.55 106 GLU A O 1
ATOM 839 N N . HIS A 1 107 ? -7.029 -7.861 21.456 1.00 5.91 107 HIS A N 1
ATOM 840 C CA . HIS A 1 107 ? -7.469 -8.223 22.756 1.00 5.98 107 HIS A CA 1
ATOM 841 C C . HIS A 1 107 ? -7.776 -9.746 22.777 1.00 5.92 107 HIS A C 1
ATOM 842 O O . HIS A 1 107 ? -8.121 -10.330 21.791 1.00 6.40 107 HIS A O 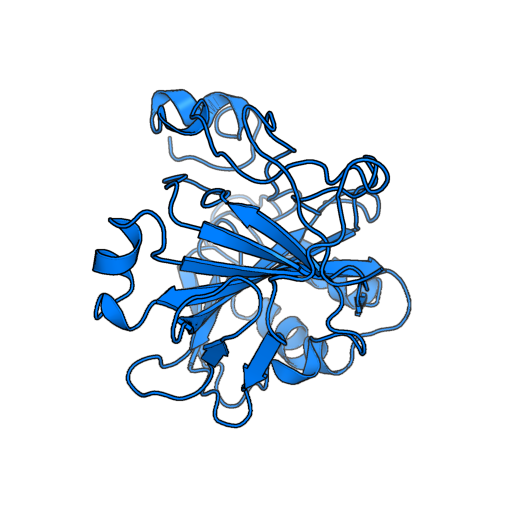1
ATOM 849 N N . THR A 1 108 ? -7.650 -10.280 23.996 1.00 6.64 108 THR A N 1
ATOM 850 C CA . THR A 1 108 ? -8.039 -11.666 24.267 1.00 6.63 108 THR A CA 1
ATOM 851 C C . THR A 1 108 ? -8.968 -11.660 25.449 1.00 6.69 108 THR A C 1
ATOM 852 O O . THR A 1 108 ? -8.976 -10.692 26.231 1.00 6.93 108 THR A O 1
ATOM 856 N N . VAL A 1 109 ? -9.741 -12.746 25.589 1.00 6.95 109 VAL A N 1
ATOM 857 C CA . VAL A 1 109 ? -10.725 -12.809 26.642 1.00 7.36 109 VAL A CA 1
ATOM 858 C C . VAL A 1 109 ? -10.410 -14.110 27.399 1.00 7.44 109 VAL A C 1
ATOM 859 O O . VAL A 1 109 ? -10.506 -15.204 26.856 1.00 8.41 109 VAL A O 1
ATOM 863 N N . ASP A 1 110 ? -9.882 -13.986 28.644 1.00 8.23 110 ASP A N 1
ATOM 864 C CA . ASP A 1 110 ? -9.407 -15.129 29.361 1.00 8.95 110 ASP A CA 1
ATOM 865 C C . ASP A 1 110 ? -8.432 -15.981 28.493 1.00 9.61 110 ASP A C 1
ATOM 866 O O . ASP A 1 110 ? -8.461 -17.197 28.441 1.00 11.19 110 ASP A O 1
ATOM 871 N N . LYS A 1 111 ? -7.555 -15.196 27.818 1.00 8.40 111 LYS A N 1
ATOM 872 C CA . LYS A 1 111 ? -6.481 -15.710 26.966 1.00 8.98 111 LYS A CA 1
ATOM 873 C C . LYS A 1 111 ? -6.990 -16.267 25.620 1.00 9.10 111 LYS A C 1
ATOM 874 O O . LYS A 1 111 ? -6.180 -16.632 24.775 1.00 10.55 111 LYS A O 1
ATOM 880 N N . LYS A 1 112 ? -8.310 -16.288 25.377 1.00 9.19 112 LYS A N 1
ATOM 881 C CA . LYS A 1 112 ? -8.847 -16.727 24.100 1.00 9.46 112 LYS A CA 1
ATOM 882 C C . LYS A 1 112 ? -8.641 -15.667 23.032 1.00 8.24 112 LYS A C 1
ATOM 883 O O . LYS A 1 112 ? -8.992 -14.525 23.212 1.00 8.32 112 LYS A O 1
ATOM 891 N N . LYS A 1 113 ? -8.073 -16.128 21.900 1.00 8.68 113 LYS A N 1
ATOM 892 C CA . LYS A 1 113 ? -7.916 -15.327 20.722 1.00 8.44 113 LYS A CA 1
ATOM 893 C C . LYS A 1 113 ? -9.080 -15.588 19.775 1.00 7.95 113 LYS A C 1
ATOM 894 O O . LYS A 1 113 ? -9.387 -16.759 19.469 1.00 10.46 113 LYS A O 1
ATOM 900 N N . TYR A 1 114 ? -9.680 -14.525 19.280 1.00 7.21 114 TYR A N 1
ATOM 901 C CA . TYR A 1 114 ? -10.689 -14.609 18.248 1.00 7.17 114 TYR A CA 1
ATOM 902 C C . TYR A 1 114 ? -10.000 -14.586 16.849 1.00 6.97 114 TYR A C 1
ATOM 903 O O . TYR A 1 114 ? -8.820 -14.308 16.732 1.00 7.95 114 TYR A O 1
ATOM 912 N N . ALA A 1 115 ? -10.786 -14.879 15.830 1.00 7.26 115 ALA A N 1
ATOM 913 C CA . ALA A 1 115 ? -10.269 -14.918 14.447 1.00 7.54 115 ALA A CA 1
ATOM 914 C C . ALA A 1 115 ? -9.881 -13.530 13.947 1.00 7.38 115 ALA A C 1
ATOM 915 O O . ALA A 1 115 ? -9.028 -13.405 13.068 1.00 7.95 115 ALA A O 1
ATOM 917 N N . ALA A 1 116 ? -10.508 -12.491 14.447 1.00 6.88 116 ALA A N 1
ATOM 918 C CA . ALA A 1 116 ? -10.228 -11.136 13.999 1.00 7.10 116 ALA A CA 1
ATOM 919 C C . ALA A 1 116 ? -10.823 -10.194 15.005 1.00 6.34 116 ALA A C 1
ATOM 920 O O . ALA A 1 116 ? -11.564 -10.575 15.929 1.00 6.67 116 ALA A O 1
ATOM 922 N N . GLU A 1 117 ? -10.517 -8.903 14.804 1.00 6.23 117 GLU A N 1
ATOM 923 C CA . GLU A 1 117 ? -11.033 -7.862 15.682 1.00 6.12 117 GLU A CA 1
ATOM 924 C C . GLU A 1 117 ? -11.201 -6.597 14.844 1.00 6.09 117 GLU A C 1
ATOM 925 O O . GLU A 1 117 ? -10.295 -6.202 14.117 1.00 7.11 117 GLU A O 1
ATOM 931 N N . LEU A 1 118 ? -12.394 -6.015 14.955 1.00 6.19 118 LEU A N 1
ATOM 932 C CA . LEU A 1 118 ? -12.752 -4.775 14.283 1.00 6.09 118 LEU A CA 1
ATOM 933 C C . LEU A 1 118 ? -12.525 -3.616 15.268 1.00 5.76 118 LEU A C 1
ATOM 934 O O . LEU A 1 118 ? -12.937 -3.703 16.437 1.00 6.22 118 LEU A O 1
ATOM 939 N N . HIS A 1 119 ? -11.916 -2.564 14.774 1.00 5.68 119 HIS A N 1
ATOM 940 C CA . HIS A 1 119 ? -11.646 -1.342 15.525 1.00 5.93 119 HIS A CA 1
ATOM 941 C C . HIS A 1 119 ? -12.338 -0.174 14.818 1.00 5.84 119 HIS A C 1
ATOM 942 O O . HIS A 1 119 ? -11.958 0.180 13.699 1.00 6.69 119 HIS A O 1
ATOM 949 N N . LEU A 1 120 ? -13.326 0.412 15.520 1.00 5.74 120 LEU A N 1
ATOM 950 C CA . LEU A 1 120 ? -13.987 1.640 15.054 1.00 6.29 120 LEU A CA 1
ATOM 951 C C . LEU A 1 120 ? -13.353 2.775 15.834 1.00 5.79 120 LEU A C 1
ATOM 952 O O . LEU A 1 120 ? -13.442 2.820 17.065 1.00 5.97 120 LEU A O 1
ATOM 957 N N . VAL A 1 121 ? -12.648 3.652 15.135 1.00 5.93 121 VAL A N 1
ATOM 958 C CA . VAL A 1 121 ? -11.757 4.644 15.748 1.00 6.22 121 VAL A CA 1
ATOM 959 C C . VAL A 1 121 ? -12.468 6.009 15.770 1.00 6.22 121 VAL A C 1
ATOM 960 O O . VAL A 1 121 ? -12.964 6.453 14.731 1.00 7.30 121 VAL A O 1
ATOM 964 N N . HIS A 1 122 ? -12.478 6.623 16.941 1.00 6.46 122 HIS A N 1
ATOM 965 C CA . HIS A 1 122 ? -13.196 7.895 17.133 1.00 6.63 122 HIS A CA 1
ATOM 966 C C . HIS A 1 122 ? -12.286 8.864 17.861 1.00 6.49 122 HIS A C 1
ATOM 967 O O . HIS A 1 122 ? -11.518 8.466 18.733 1.00 7.71 122 HIS A O 1
ATOM 974 N N . TRP A 1 123 ? -12.439 10.162 17.573 1.00 6.87 123 TRP A N 1
ATOM 975 C CA . TRP A 1 123 ? -11.665 11.182 18.260 1.00 7.09 123 TRP A CA 1
ATOM 976 C C . TRP A 1 123 ? -12.600 12.136 18.978 1.00 7.12 123 TRP A C 1
ATOM 977 O O . TRP A 1 123 ? -13.711 12.434 18.603 1.00 8.35 123 TRP A O 1
ATOM 988 N N . ASN A 1 124 ? -12.047 12.616 20.152 1.00 7.74 124 ASN A N 1
ATOM 989 C CA . ASN A 1 124 ? -12.823 13.459 21.051 1.00 8.09 124 ASN A CA 1
ATOM 990 C C . ASN A 1 124 ? -12.962 14.829 20.463 1.00 8.42 124 ASN A C 1
ATOM 991 O O . ASN A 1 124 ? -11.955 15.539 20.216 1.00 9.04 124 ASN A O 1
ATOM 996 N N . THR A 1 125 ? -14.203 15.258 20.213 1.00 9.73 125 THR A N 1
ATOM 997 C CA . THR A 1 125 ? -14.433 16.492 19.486 1.00 10.74 125 THR A CA 1
ATOM 998 C C . THR A 1 125 ? -13.972 17.737 20.261 1.00 10.58 125 THR A C 1
ATOM 999 O O . THR A 1 125 ? -13.789 18.771 19.627 1.00 13.35 125 THR A O 1
ATOM 1003 N N . LYS A 1 126 ? -13.724 17.614 21.563 1.00 10.56 127 LYS A N 1
ATOM 1004 C CA . LYS A 1 126 ? -13.190 18.774 22.279 1.00 11.43 127 LYS A CA 1
ATOM 1005 C C . LYS A 1 126 ? -11.812 19.211 21.754 1.00 10.38 127 LYS A C 1
ATOM 1006 O O . LYS A 1 126 ? -11.426 20.357 21.955 1.00 13.49 127 LYS A O 1
ATOM 1014 N N . TYR A 1 127 ? -11.092 18.332 21.062 1.00 9.52 128 TYR A N 1
ATOM 1015 C CA . TYR A 1 127 ? -9.743 18.629 20.539 1.00 9.91 128 TYR A CA 1
ATOM 1016 C C . TYR A 1 127 ? -9.751 19.010 19.096 1.00 10.38 128 TYR A C 1
ATOM 1017 O O . TYR A 1 127 ? -8.596 19.248 18.558 1.00 11.31 128 TYR A O 1
ATOM 1026 N N . GLY A 1 128 ? -10.905 19.134 18.475 1.00 10.88 129 GLY A N 1
ATOM 1027 C CA . GLY A 1 128 ? -10.893 19.779 17.144 1.00 11.45 129 GLY A CA 1
ATOM 1028 C C . GLY A 1 128 ? -10.615 18.939 15.935 1.00 11.32 129 GLY A C 1
ATOM 1029 O O . GLY A 1 128 ? -11.266 19.061 14.917 1.00 14.07 129 GLY A O 1
ATOM 1030 N N . ASP A 1 129 ? -9.542 18.096 16.015 1.00 12.51 130 ASP A N 1
ATOM 1031 C CA . ASP A 1 129 ? -9.216 17.182 14.937 1.00 15.51 130 ASP A CA 1
ATOM 1032 C C . ASP A 1 129 ? -8.490 15.986 15.524 1.00 14.62 130 ASP A C 1
ATOM 1033 O O . ASP A 1 129 ? -8.016 16.020 16.683 1.00 13.61 130 ASP A O 1
ATOM 1038 N N . PHE A 1 130 ? -8.300 14.963 14.705 1.00 11.95 131 PHE A N 1
ATOM 1039 C CA . PHE A 1 130 ? -7.641 13.751 15.142 1.00 10.33 131 PHE A CA 1
ATOM 1040 C C . PHE A 1 130 ? -6.211 14.034 15.558 1.00 9.63 131 PHE A C 1
ATOM 1041 O O . PHE A 1 130 ? -5.714 13.457 16.538 1.00 9.95 131 PHE A O 1
ATOM 1049 N N . GLY A 1 131 ? -5.511 14.858 14.784 1.00 12.30 132 GLY A N 1
ATOM 1050 C CA . GLY A 1 131 ? -4.123 15.074 15.116 1.00 12.96 132 GLY A CA 1
ATOM 1051 C C . GLY A 1 131 ? -3.892 15.718 16.478 1.00 12.56 132 GLY A C 1
ATOM 1052 O O . GLY A 1 131 ? -2.929 15.396 17.171 1.00 14.12 132 GLY A O 1
ATOM 1053 N N . LYS A 1 132 ? -4.737 16.642 16.857 1.00 11.96 133 LYS A N 1
ATOM 1054 C CA . LYS A 1 132 ? -4.603 17.223 18.189 1.00 10.75 133 LYS A CA 1
ATOM 1055 C C . LYS A 1 132 ? -5.111 16.242 19.231 1.00 9.72 133 LYS A C 1
ATOM 1056 O O . LYS A 1 132 ? -4.570 16.203 20.326 1.00 9.85 133 LYS A O 1
ATOM 1067 N N . ALA A 1 133 ? -6.092 15.414 18.900 1.00 9.19 134 ALA A N 1
ATOM 1068 C CA . ALA A 1 133 ? -6.618 14.462 19.824 1.00 8.27 134 ALA A CA 1
ATOM 1069 C C . ALA A 1 133 ? -5.524 13.444 20.249 1.00 8.92 134 ALA A C 1
ATOM 1070 O O . ALA A 1 133 ? -5.497 13.039 21.433 1.00 8.92 134 ALA A O 1
ATOM 1072 N N . VAL A 1 134 ? -4.635 13.098 19.341 1.00 9.05 135 VAL A N 1
ATOM 1073 C CA . VAL A 1 134 ? -3.586 12.126 19.697 1.00 10.13 135 VAL A CA 1
ATOM 1074 C C . VAL A 1 134 ? -2.429 12.791 20.450 1.00 10.42 135 VAL A C 1
ATOM 1075 O O . VAL A 1 134 ? -1.383 12.108 20.702 1.00 12.70 135 VAL A O 1
ATOM 1079 N N . GLN A 1 135 ? -2.629 14.019 20.882 1.00 10.84 136 GLN A N 1
ATOM 1080 C CA . GLN A 1 135 ? -1.686 14.597 21.897 1.00 13.04 136 GLN A CA 1
ATOM 1081 C C . GLN A 1 135 ? -2.348 14.617 23.273 1.00 10.51 136 GLN A C 1
ATOM 1082 O O . GLN A 1 135 ? -1.807 15.248 24.181 1.00 12.77 136 GLN A O 1
ATOM 1088 N N . GLN A 1 136 ? -3.455 13.900 23.450 1.00 9.35 137 GLN A N 1
ATOM 1089 C CA . GLN A 1 136 ? -4.232 13.996 24.705 1.00 9.14 137 GLN A CA 1
ATOM 1090 C C . GLN A 1 136 ? -4.486 12.636 25.290 1.00 8.21 137 GLN A C 1
ATOM 1091 O O . GLN A 1 136 ? -4.704 11.673 24.577 1.00 8.46 137 GLN A O 1
ATOM 1097 N N . PRO A 1 137 ? -4.539 12.541 26.634 1.00 8.60 138 PRO A N 1
ATOM 1098 C CA . PRO A 1 137 ? -4.726 11.221 27.257 1.00 9.47 138 PRO A CA 1
ATOM 1099 C C . PRO A 1 137 ? -6.152 10.653 27.050 1.00 8.47 138 PRO A C 1
ATOM 1100 O O . PRO A 1 137 ? -6.323 9.436 27.190 1.00 10.79 138 PRO A O 1
ATOM 1104 N N . ASP A 1 138 ? -7.090 11.511 26.708 1.00 7.64 139 ASP A N 1
ATOM 1105 C CA . ASP A 1 138 ? -8.474 11.115 26.417 1.00 7.61 139 ASP A CA 1
ATOM 1106 C C . ASP A 1 138 ? -8.857 11.564 25.005 1.00 7.13 139 ASP A C 1
ATOM 1107 O O . ASP A 1 138 ? -9.987 11.918 24.703 1.00 7.77 139 ASP A O 1
ATOM 1112 N N . GLY A 1 139 ? -7.878 11.479 24.087 1.00 7.11 140 GLY A N 1
ATOM 1113 C CA . GLY A 1 139 ? -8.135 11.901 22.731 1.00 7.08 140 GLY A CA 1
ATOM 1114 C C . GLY A 1 139 ? -8.963 11.003 21.887 1.00 6.16 140 GLY A C 1
ATOM 1115 O O . GLY A 1 139 ? -9.645 11.473 20.977 1.00 7.23 140 GLY A O 1
ATOM 1116 N N . LEU A 1 140 ? -8.872 9.686 22.123 1.00 6.23 141 LEU A N 1
ATOM 1117 C CA . LEU A 1 140 ? -9.493 8.731 21.214 1.00 6.50 141 LEU A CA 1
ATOM 1118 C C . LEU A 1 140 ? -10.349 7.752 22.002 1.00 5.83 141 LEU A C 1
ATOM 1119 O O . LEU A 1 140 ? -10.101 7.468 23.196 1.00 6.27 141 LEU A O 1
ATOM 1124 N N . ALA A 1 141 ? -11.307 7.182 21.292 1.00 6.31 142 ALA A N 1
ATOM 1125 C CA . ALA A 1 141 ? -12.073 6.041 21.820 1.00 6.43 142 ALA A CA 1
ATOM 1126 C C . ALA A 1 141 ? -12.139 5.039 20.690 1.00 5.92 142 ALA A C 1
ATOM 1127 O O . ALA A 1 141 ? -12.535 5.407 19.564 1.00 6.74 142 ALA A O 1
ATOM 1129 N N . VAL A 1 142 ? -11.731 3.815 20.956 1.00 5.75 143 VAL A N 1
ATOM 1130 C CA . VAL A 1 142 ? -11.810 2.752 19.967 1.00 6.00 143 VAL A CA 1
ATOM 1131 C C . VAL A 1 142 ? -12.803 1.726 20.476 1.00 5.60 143 VAL A C 1
ATOM 1132 O O . VAL A 1 142 ? -12.664 1.239 21.594 1.00 6.36 143 VAL A O 1
ATOM 1136 N N . LEU A 1 143 ? -13.807 1.462 19.638 1.00 5.93 144 LEU A N 1
ATOM 1137 C CA . LEU A 1 143 ? -14.781 0.429 19.888 1.00 5.94 144 LEU A CA 1
ATOM 1138 C C . LEU A 1 143 ? -14.287 -0.822 19.199 1.00 6.28 144 LEU A C 1
ATOM 1139 O O . LEU A 1 143 ? -14.123 -0.851 17.978 1.00 6.83 144 LEU A O 1
ATOM 1144 N N . GLY A 1 144 ? -13.976 -1.833 20.013 1.00 5.71 145 GLY A N 1
ATOM 1145 C CA . GLY A 1 144 ? -13.440 -3.098 19.515 1.00 5.89 145 GLY A CA 1
ATOM 1146 C C . GLY A 1 144 ? -14.493 -4.171 19.557 1.00 5.97 145 GLY A C 1
ATOM 1147 O O . GLY A 1 144 ? -15.231 -4.304 20.515 1.00 6.75 145 GLY A O 1
ATOM 1148 N N . ILE A 1 145 ? -14.537 -4.935 18.432 1.00 5.79 146 ILE A N 1
ATOM 1149 C CA . ILE A 1 145 ? -15.552 -5.984 18.291 1.00 6.13 146 ILE A CA 1
ATOM 1150 C C . ILE A 1 145 ? -14.853 -7.218 17.788 1.00 5.78 146 ILE A C 1
ATOM 1151 O O . ILE A 1 145 ? -14.138 -7.169 16.787 1.00 7.01 146 ILE A O 1
ATOM 1156 N N . PHE A 1 146 ? -15.021 -8.323 18.474 1.00 6.19 147 PHE A N 1
ATOM 1157 C CA . PHE A 1 146 ? -14.415 -9.574 18.071 1.00 6.24 147 PHE A CA 1
ATOM 1158 C C . PHE A 1 146 ? -15.201 -10.207 16.918 1.00 6.50 147 PHE A C 1
ATOM 1159 O O . PHE A 1 146 ? -16.420 -10.076 16.865 1.00 7.55 147 PHE A O 1
ATOM 1167 N N . LEU A 1 147 ? -14.452 -10.930 16.084 1.00 6.58 148 LEU A N 1
ATOM 1168 C CA . LEU A 1 147 ? -15.049 -11.722 15.003 1.00 7.14 148 LEU A CA 1
ATOM 1169 C C . LEU A 1 147 ? -14.677 -13.184 15.249 1.00 7.36 148 LEU A C 1
ATOM 1170 O O . LEU A 1 147 ? -13.516 -13.521 15.474 1.00 7.61 148 LEU A O 1
ATOM 1175 N N . LYS A 1 148 ? -15.729 -14.017 15.155 1.00 7.77 149 LYS A N 1
ATOM 1176 C CA . LYS A 1 148 ? -15.548 -15.475 15.125 1.00 8.37 149 LYS A CA 1
ATOM 1177 C C . LYS A 1 148 ? -16.043 -15.966 13.770 1.00 8.60 149 LYS A C 1
ATOM 1178 O O . LYS A 1 148 ? -16.814 -15.298 13.130 1.00 9.69 149 LYS A O 1
ATOM 1184 N N . VAL A 1 149 ? -15.556 -17.136 13.370 1.00 9.62 150 VAL A N 1
ATOM 1185 C CA . VAL A 1 149 ? -15.953 -17.739 12.095 1.00 10.08 150 VAL A CA 1
ATOM 1186 C C . VAL A 1 149 ? -17.139 -18.638 12.324 1.00 10.93 150 VAL A C 1
ATOM 1187 O O . VAL A 1 149 ? -17.111 -19.604 13.115 1.00 11.33 150 VAL A O 1
ATOM 1191 N N . GLY A 1 150 ? -18.207 -18.358 11.546 1.00 11.27 151 GLY A N 1
A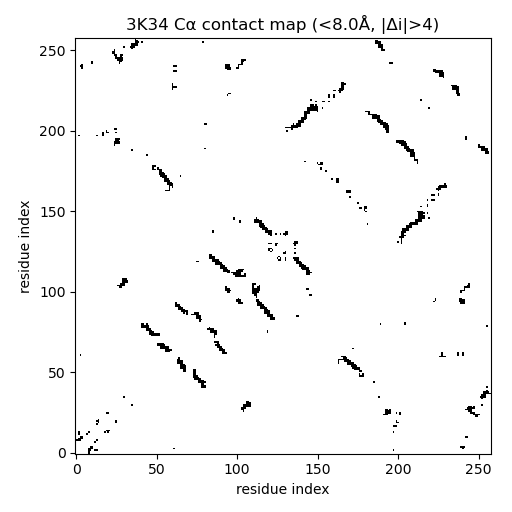TOM 1192 C CA . GLY A 1 150 ? -19.454 -19.169 11.605 1.00 13.42 151 GLY A CA 1
ATOM 1193 C C . GLY A 1 150 ? -20.345 -18.742 10.502 1.00 11.35 151 GLY A C 1
ATOM 1194 O O . GLY A 1 150 ? -19.960 -18.812 9.311 1.00 12.35 151 GLY A O 1
ATOM 1195 N N . SER A 1 151 ? -21.541 -18.211 10.830 1.00 11.81 152 SER A N 1
ATOM 1196 C CA . SER A 1 151 ? -22.405 -17.640 9.841 1.00 12.05 152 SER A CA 1
ATOM 1197 C C . SER A 1 151 ? -21.812 -16.396 9.273 1.00 10.50 152 SER A C 1
ATOM 1198 O O . SER A 1 151 ? -21.068 -15.637 9.930 1.00 11.92 152 SER A O 1
ATOM 1202 N N . ALA A 1 152 ? -22.119 -16.063 8.002 1.00 10.93 153 ALA A N 1
ATOM 1203 C CA . ALA A 1 152 ? -21.697 -14.853 7.369 1.00 10.69 153 ALA A CA 1
ATOM 1204 C C . ALA A 1 152 ? -22.362 -13.638 8.069 1.00 10.49 153 ALA A C 1
ATOM 1205 O O . ALA A 1 152 ? -23.503 -13.656 8.550 1.00 12.14 153 ALA A O 1
ATOM 1207 N N . LYS A 1 153 ? -21.632 -12.509 7.995 1.00 11.23 154 LYS A N 1
ATOM 1208 C CA . LYS A 1 153 ? -22.196 -11.211 8.455 1.00 10.55 154 LYS A CA 1
ATOM 1209 C C . LYS A 1 153 ? -22.598 -10.497 7.241 1.00 10.72 154 LYS A C 1
ATOM 1210 O O . LYS A 1 153 ? -21.722 -10.008 6.437 1.00 11.24 154 LYS A O 1
ATOM 1216 N N . PRO A 1 154 ? -23.896 -10.373 6.926 1.00 11.72 155 PRO A N 1
ATOM 1217 C CA . PRO A 1 154 ? -24.248 -9.788 5.661 1.00 11.79 155 PRO A CA 1
ATOM 1218 C C . PRO A 1 154 ? -23.729 -8.405 5.445 1.00 11.68 155 PRO A C 1
ATOM 1219 O O . PRO A 1 154 ? -23.341 -8.013 4.349 1.00 13.80 155 PRO A O 1
ATOM 1223 N N . GLY A 1 155 ? -23.682 -7.594 6.509 1.00 12.92 156 GLY A N 1
ATOM 1224 C CA . GLY A 1 155 ? -23.254 -6.212 6.457 1.00 14.18 156 GLY A CA 1
ATOM 1225 C C . GLY A 1 155 ? -21.754 -6.038 6.206 1.00 13.47 156 GLY A C 1
ATOM 1226 O O . GLY A 1 155 ? -21.319 -4.895 5.979 1.00 16.87 156 GLY A O 1
ATOM 1227 N N . LEU A 1 156 ? -21.009 -7.108 6.292 1.00 11.12 157 LEU A N 1
ATOM 1228 C CA . LEU A 1 156 ? -19.589 -7.051 5.982 1.00 11.33 157 LEU A CA 1
ATOM 1229 C C . LEU A 1 156 ? -19.359 -7.302 4.498 1.00 11.47 157 LEU A C 1
ATOM 1230 O O . LEU A 1 156 ? -18.259 -7.004 3.995 1.00 12.04 157 LEU A O 1
ATOM 1235 N N . GLN A 1 157 ? -20.312 -7.858 3.751 1.00 11.98 158 GLN A N 1
ATOM 1236 C CA . GLN A 1 157 ? -19.969 -8.337 2.394 1.00 12.82 158 GLN A CA 1
ATOM 1237 C C . GLN A 1 157 ? -19.561 -7.221 1.524 1.00 12.91 158 GLN A C 1
ATOM 1238 O O . GLN A 1 157 ? -18.695 -7.463 0.645 1.00 13.56 158 GLN A O 1
ATOM 1244 N N . LYS A 1 158 ? -20.113 -6.014 1.609 1.00 12.85 159 LYS A N 1
ATOM 1245 C CA . LYS A 1 158 ? -19.746 -4.942 0.713 1.00 13.24 159 LYS A CA 1
ATOM 1246 C C . LYS A 1 158 ? -18.197 -4.626 0.917 1.00 12.37 159 LYS A C 1
ATOM 1247 O O . LYS A 1 158 ? -17.536 -4.272 -0.031 1.00 13.90 159 LYS A O 1
ATOM 1253 N N . VAL A 1 159 ? -17.720 -4.763 2.129 1.00 11.91 160 VAL A N 1
ATOM 1254 C CA . VAL A 1 159 ? -16.294 -4.589 2.406 1.00 11.35 160 VAL A CA 1
ATOM 1255 C C . VAL A 1 159 ? -15.546 -5.690 1.684 1.00 12.40 160 VAL A C 1
ATOM 1256 O O . VAL A 1 159 ? -14.568 -5.468 0.973 1.00 12.83 160 VAL A O 1
ATOM 1260 N N . VAL A 1 160 ? -15.947 -6.944 1.943 1.00 11.87 161 VAL A N 1
ATOM 1261 C CA . VAL A 1 160 ? -15.221 -8.038 1.336 1.00 14.09 161 VAL A CA 1
ATOM 1262 C C . VAL A 1 160 ? -15.146 -7.919 -0.169 1.00 13.66 161 VAL A C 1
ATOM 1263 O O . VAL A 1 160 ? -14.078 -8.207 -0.795 1.00 15.15 161 VAL A O 1
ATOM 1267 N N . ASP A 1 161 ? -16.238 -7.502 -0.789 1.00 14.33 162 ASP A N 1
ATOM 1268 C CA . ASP A 1 161 ? -16.354 -7.468 -2.264 1.00 20.02 162 ASP A CA 1
ATOM 1269 C C . ASP A 1 161 ? -15.497 -6.397 -2.878 1.00 18.56 162 ASP A C 1
ATOM 1270 O O . ASP A 1 161 ? -15.082 -6.517 -4.066 1.00 25.40 162 ASP A O 1
ATOM 1275 N N . VAL A 1 162 ? -15.011 -5.397 -2.121 1.00 14.92 163 VAL A N 1
ATOM 1276 C CA . VAL A 1 162 ? -14.178 -4.347 -2.704 1.00 15.88 163 VAL A CA 1
ATOM 1277 C C . VAL A 1 162 ? -12.702 -4.630 -2.506 1.00 14.86 163 VAL A C 1
ATOM 1278 O O . VAL A 1 162 ? -11.818 -3.960 -3.049 1.00 15.57 163 VAL A O 1
ATOM 1282 N N . LEU A 1 163 ? -12.348 -5.677 -1.706 1.00 14.20 164 LEU A N 1
ATOM 1283 C CA . LEU A 1 163 ? -10.940 -5.883 -1.388 1.00 13.55 164 LEU A CA 1
ATOM 1284 C C . LEU A 1 163 ? -10.147 -6.251 -2.561 1.00 17.60 164 LEU A C 1
ATOM 1285 O O . LEU A 1 163 ? -8.928 -5.968 -2.580 1.00 14.72 164 LEU A O 1
ATOM 1290 N N . ASP A 1 164 ? -10.761 -6.879 -3.621 1.00 17.22 165 ASP A N 1
ATOM 1291 C CA . ASP A 1 164 ? -9.932 -7.157 -4.801 1.00 21.30 165 ASP A CA 1
ATOM 1292 C C . ASP A 1 164 ? -9.402 -5.886 -5.449 1.00 20.76 165 ASP A C 1
ATOM 1293 O O . ASP A 1 164 ? -8.454 -6.103 -6.270 1.00 23.22 165 ASP A O 1
ATOM 1298 N N . SER A 1 165 ? -10.013 -4.756 -5.223 1.00 17.42 166 SER A N 1
ATOM 1299 C CA . SER A 1 165 ? -9.586 -3.478 -5.852 1.00 18.95 166 SER A CA 1
ATOM 1300 C C . SER A 1 165 ? -8.483 -2.800 -5.086 1.00 18.28 166 SER A C 1
ATOM 1301 O O . SER A 1 165 ? -7.945 -1.777 -5.516 1.00 20.23 166 SER A O 1
ATOM 1304 N N . ILE A 1 166 ? -8.216 -3.326 -3.852 1.00 13.92 167 ILE A N 1
ATOM 1305 C CA . ILE A 1 166 ? -7.232 -2.640 -3.016 1.00 13.52 167 ILE A CA 1
ATOM 1306 C C . ILE A 1 166 ? -6.200 -3.691 -2.543 1.00 12.69 167 ILE A C 1
ATOM 1307 O O . ILE A 1 166 ? -5.787 -3.692 -1.340 1.00 12.39 167 ILE A O 1
ATOM 1312 N N . LYS A 1 167 ? -5.770 -4.541 -3.433 1.00 13.28 168 LYS A N 1
ATOM 1313 C CA . LYS A 1 167 ? -5.052 -5.725 -2.975 1.00 12.27 168 LYS A CA 1
ATOM 1314 C C . LYS A 1 167 ? -3.736 -5.313 -2.299 1.00 11.64 168 LYS A C 1
ATOM 1315 O O . LYS A 1 167 ? -3.259 -5.988 -1.329 1.00 12.39 168 LYS A O 1
ATOM 1321 N N . THR A 1 168 ? -3.088 -4.297 -2.812 1.00 12.00 169 THR A N 1
ATOM 1322 C CA . THR A 1 168 ? -1.738 -4.003 -2.437 1.00 12.85 169 THR A CA 1
ATOM 1323 C C . THR A 1 168 ? -1.704 -2.538 -1.790 1.00 10.97 169 THR A C 1
ATOM 1324 O O . THR A 1 168 ? -2.511 -1.696 -1.919 1.00 13.12 169 THR A O 1
ATOM 1328 N N . LYS A 1 169 ? -0.537 -2.483 -1.018 1.00 13.56 170 LYS A N 1
ATOM 1329 C CA . LYS A 1 169 ? -0.310 -1.241 -0.273 1.00 12.49 170 LYS A CA 1
ATOM 1330 C C . LYS A 1 169 ? -0.362 0.018 -1.084 1.00 13.69 170 LYS A C 1
ATOM 1331 O O . LYS A 1 169 ? 0.257 0.063 -2.182 1.00 17.75 170 LYS A O 1
ATOM 1337 N N . GLY A 1 170 ? -1.087 0.981 -0.602 1.00 13.52 171 GLY A N 1
ATOM 1338 C CA . GLY A 1 170 ? -1.226 2.230 -1.281 1.00 17.17 171 GLY A CA 1
ATOM 1339 C C . GLY A 1 170 ? -2.470 2.376 -2.169 1.00 16.85 171 GLY A C 1
ATOM 1340 O O . GLY A 1 170 ? -2.789 3.466 -2.624 1.00 21.63 171 GLY A O 1
ATOM 1341 N N . LYS A 1 171 ? -3.100 1.254 -2.500 1.00 14.32 172 LYS A N 1
ATOM 1342 C CA . LYS A 1 171 ? -4.349 1.315 -3.310 1.00 14.94 172 LYS A CA 1
ATOM 1343 C C . LYS A 1 171 ? -5.509 1.739 -2.465 1.00 13.97 172 LYS A C 1
ATOM 1344 O O . LYS A 1 171 ? -5.696 1.313 -1.314 1.00 14.09 172 LYS A O 1
ATOM 1353 N N . SER A 1 172 ? -6.331 2.582 -3.019 1.00 16.30 173 SER A N 1
ATOM 1354 C CA . SER A 1 172 ? -7.617 3.004 -2.415 1.00 16.54 173 SER A CA 1
ATOM 1355 C C . SER A 1 172 ? -8.804 2.850 -3.422 1.00 17.11 173 SER A C 1
ATOM 1356 O O . SER A 1 172 ? -8.534 2.767 -4.695 1.00 18.99 173 SER A O 1
ATOM 1359 N N . ALA A 1 173 ? -10.012 2.871 -2.946 1.00 17.36 174 ALA A N 1
ATOM 1360 C CA . ALA A 1 173 ? -11.197 2.801 -3.816 1.00 18.37 174 ALA A CA 1
ATOM 1361 C C . ALA A 1 173 ? -12.250 3.667 -3.160 1.00 16.65 174 ALA A C 1
ATOM 1362 O O . ALA A 1 173 ? -12.347 3.772 -1.947 1.00 16.27 174 ALA A O 1
ATOM 1364 N N . ASP A 1 174 ? -13.148 4.266 -3.958 1.00 21.55 175 ASP A N 1
ATOM 1365 C CA . ASP A 1 174 ? -14.299 4.902 -3.409 1.00 21.11 175 ASP A CA 1
ATOM 1366 C C . ASP A 1 174 ? -15.087 3.878 -2.628 1.00 18.20 175 ASP A C 1
ATOM 1367 O O . ASP A 1 174 ? -15.152 2.717 -3.027 1.00 23.15 175 ASP A O 1
ATOM 1372 N N . PHE A 1 175 ? -15.589 4.414 -1.540 1.00 16.20 176 PHE A N 1
ATOM 1373 C CA . PHE A 1 175 ? -16.344 3.489 -0.700 1.00 16.00 176 PHE A CA 1
ATOM 1374 C C . PHE A 1 175 ? -17.366 4.288 0.041 1.00 14.10 176 PHE A C 1
ATOM 1375 O O . PHE A 1 175 ? -17.359 4.434 1.218 1.00 22.71 176 PHE A O 1
ATOM 1383 N N . THR A 1 176 ? -18.311 4.828 -0.723 1.00 13.99 177 THR A N 1
ATOM 1384 C CA . THR A 1 176 ? -19.394 5.637 -0.155 1.00 11.94 177 THR A CA 1
ATOM 1385 C C . THR A 1 176 ? -20.550 4.768 0.204 1.00 11.92 177 THR A C 1
ATOM 1386 O O . THR A 1 176 ? -20.730 3.628 -0.242 1.00 13.35 177 THR A O 1
ATOM 1390 N N . ASN A 1 177 ? -21.362 5.408 1.091 1.00 12.99 178 ASN A N 1
ATOM 1391 C CA . ASN A 1 177 ? -22.664 4.779 1.495 1.00 13.27 178 ASN A CA 1
ATOM 1392 C C . ASN A 1 177 ? -22.551 3.451 2.243 1.00 14.56 178 ASN A C 1
ATOM 1393 O O . ASN A 1 177 ? -23.464 2.692 2.211 1.00 20.80 178 ASN A O 1
ATOM 1398 N N . PHE A 1 178 ? -21.430 3.229 2.902 1.00 12.60 179 PHE A N 1
ATOM 1399 C CA . PHE A 1 178 ? -21.352 1.965 3.682 1.00 12.89 179 PHE A CA 1
ATOM 1400 C C . PHE A 1 178 ? -21.791 2.309 5.085 1.00 11.82 179 PHE A C 1
ATOM 1401 O O . PHE A 1 178 ? -21.395 3.255 5.683 1.00 13.02 179 PHE A O 1
ATOM 1409 N N . ASP A 1 179 ? -22.684 1.412 5.601 1.00 12.11 180 ASP A N 1
ATOM 1410 C CA . ASP A 1 179 ? -23.282 1.655 6.885 1.00 12.12 180 ASP A CA 1
ATOM 1411 C C . ASP A 1 179 ? -22.694 0.788 7.969 1.00 10.19 180 ASP A C 1
ATOM 1412 O O . ASP A 1 179 ? -22.867 -0.423 7.988 1.00 12.05 180 ASP A O 1
ATOM 1417 N N . PRO A 1 180 ? -21.886 1.368 8.861 1.00 10.10 181 PRO A N 1
ATOM 1418 C CA . PRO A 1 180 ? -21.170 0.535 9.853 1.00 10.00 181 PRO A CA 1
ATOM 1419 C C . PRO A 1 180 ? -22.131 -0.049 10.885 1.00 10.33 181 PRO A C 1
ATOM 1420 O O . PRO A 1 180 ? -21.673 -0.933 11.639 1.00 10.58 181 PRO A O 1
ATOM 1424 N N . ARG A 1 181 ? -23.390 0.362 10.902 1.00 10.24 182 ARG A N 1
ATOM 1425 C CA . ARG A 1 181 ? -24.357 -0.344 11.835 1.00 11.05 182 ARG A CA 1
ATOM 1426 C C . ARG A 1 181 ? -24.408 -1.801 11.549 1.00 11.90 182 ARG A C 1
ATOM 1427 O O . ARG A 1 181 ? -24.740 -2.611 12.432 1.00 12.68 182 ARG A O 1
ATOM 1435 N N . GLY A 1 182 ? -24.108 -2.207 10.275 1.00 11.85 183 GLY A N 1
ATOM 1436 C CA . GLY A 1 182 ? -24.302 -3.592 9.958 1.00 13.09 183 GLY A CA 1
ATOM 1437 C C . GLY A 1 182 ? -23.122 -4.463 10.413 1.00 12.56 183 GLY A C 1
ATOM 1438 O O . GLY A 1 182 ? -23.117 -5.668 10.125 1.00 14.43 183 GLY A O 1
ATOM 1439 N N . LEU A 1 183 ? -22.171 -3.881 11.167 1.00 12.06 184 LEU A N 1
ATOM 1440 C CA . LEU A 1 183 ? -21.048 -4.612 11.708 1.00 12.17 184 LEU A CA 1
ATOM 1441 C C . LEU A 1 183 ? -21.174 -4.848 13.225 1.00 11.87 184 LEU A C 1
ATOM 1442 O O . LEU A 1 183 ? -20.287 -5.442 13.808 1.00 14.04 184 LEU A O 1
ATOM 1447 N N . LEU A 1 184 ? -22.280 -4.358 13.842 1.00 12.31 185 LEU A N 1
ATOM 1448 C CA . LEU A 1 184 ? -22.375 -4.424 15.279 1.00 11.77 185 LEU A CA 1
ATOM 1449 C C . LEU A 1 184 ? -23.150 -5.686 15.730 1.00 14.50 185 LEU A C 1
ATOM 1450 O O . LEU A 1 184 ? -24.025 -6.171 15.000 1.00 24.55 185 LEU A O 1
ATOM 1455 N N . PRO A 1 185 ? -22.800 -6.255 16.845 1.00 10.66 186 PRO A N 1
ATOM 1456 C CA . PRO A 1 185 ? -23.596 -7.361 17.441 1.00 11.65 186 PRO A CA 1
ATOM 1457 C C . PRO A 1 185 ? -24.849 -6.730 18.077 1.00 11.46 186 PRO A C 1
ATOM 1458 O O . PRO A 1 185 ? -25.037 -5.567 18.170 1.00 14.09 186 PRO A O 1
ATOM 1462 N N . GLU A 1 186 ? -25.717 -7.660 18.593 1.00 12.04 187 GLU A N 1
ATOM 1463 C CA . GLU A 1 186 ? -26.930 -7.232 19.223 1.00 13.31 187 GLU A CA 1
ATOM 1464 C C . GLU A 1 186 ? -26.680 -6.444 20.494 1.00 11.88 187 GLU A C 1
ATOM 1465 O O . GLU A 1 186 ? -27.260 -5.390 20.729 1.00 14.48 187 GLU A O 1
ATOM 1476 N N . SER A 1 187 ? -25.786 -7.035 21.357 1.00 11.06 188 SER A N 1
ATOM 1477 C CA . SER A 1 187 ? -25.567 -6.436 22.677 1.00 11.23 188 SER A CA 1
ATOM 1478 C C . SER A 1 187 ? -24.444 -5.426 22.653 1.00 10.37 188 SER A C 1
ATOM 1479 O O . SER A 1 187 ? -23.427 -5.660 22.001 1.00 11.18 188 SER A O 1
ATOM 1482 N N . LEU A 1 188 ? -24.599 -4.355 23.416 1.00 10.62 189 LEU A N 1
ATOM 1483 C CA . LEU A 1 188 ? -23.539 -3.376 23.677 1.00 10.24 189 LEU A CA 1
ATOM 1484 C C . LEU A 1 188 ? -22.870 -3.639 25.012 1.00 9.57 189 LEU A C 1
ATOM 1485 O O . LEU A 1 188 ? -22.057 -2.773 25.438 1.00 11.84 189 LEU A O 1
ATOM 1490 N N . ASP A 1 189 ? -23.030 -4.786 25.662 1.00 9.40 190 ASP A N 1
ATOM 1491 C CA . ASP A 1 189 ? -22.240 -5.039 26.863 1.00 9.48 190 ASP A CA 1
ATOM 1492 C C . ASP A 1 189 ? -20.748 -4.949 26.515 1.00 8.28 190 ASP A C 1
ATOM 1493 O O . ASP A 1 189 ? -20.317 -5.435 25.461 1.00 8.39 190 ASP A O 1
ATOM 1498 N N . TYR A 1 190 ? -19.965 -4.357 27.412 1.00 7.74 191 TYR A N 1
ATOM 1499 C CA . TYR A 1 190 ? -18.556 -4.142 27.065 1.00 7.33 191 TYR A CA 1
ATOM 1500 C C . TYR A 1 190 ? -17.674 -4.134 28.324 1.00 6.65 191 TYR A C 1
ATOM 1501 O O . TYR A 1 190 ? -18.138 -3.996 29.435 1.00 7.65 191 TYR A O 1
ATOM 1510 N N . TRP A 1 191 ? -16.398 -4.236 27.998 1.00 6.63 192 TRP A N 1
ATOM 1511 C CA . TRP A 1 191 ? -15.325 -3.961 28.965 1.00 6.47 192 TRP A CA 1
ATOM 1512 C C . TRP A 1 191 ? -14.607 -2.691 28.513 1.00 6.41 192 TRP A C 1
ATOM 1513 O O . TRP A 1 191 ? -14.493 -2.402 27.326 1.00 7.31 192 TRP A O 1
ATOM 1524 N N . THR A 1 192 ? -14.085 -1.934 29.475 1.00 6.36 193 THR A N 1
ATOM 1525 C CA . THR A 1 192 ? -13.367 -0.724 29.138 1.00 6.08 193 THR A CA 1
ATOM 1526 C C . THR A 1 192 ? -12.128 -0.550 30.006 1.00 6.26 193 THR A C 1
ATOM 1527 O O . THR A 1 192 ? -12.129 -0.937 31.184 1.00 7.30 193 THR A O 1
ATOM 1531 N N . TYR A 1 193 ? -11.120 0.055 29.415 1.00 6.37 194 TYR A N 1
ATOM 1532 C CA . TYR A 1 193 ? -9.883 0.392 30.149 1.00 6.38 194 TYR A CA 1
ATOM 1533 C C . TYR A 1 193 ? -9.134 1.426 29.341 1.00 6.09 194 TYR A C 1
ATOM 1534 O O . TYR A 1 193 ? -9.358 1.579 28.134 1.00 6.43 194 TYR A O 1
ATOM 1543 N N . PRO A 1 194 ? -8.192 2.131 29.996 1.00 6.39 195 PRO A N 1
ATOM 1544 C CA . PRO A 1 194 ? -7.374 3.118 29.285 1.00 6.75 195 PRO A CA 1
ATOM 1545 C C . PRO A 1 194 ? -6.164 2.455 28.648 1.00 6.12 195 PRO A C 1
ATOM 1546 O O . PRO A 1 194 ? -5.428 1.692 29.321 1.00 6.79 195 PRO A O 1
ATOM 1550 N N . GLY A 1 195 ? -5.909 2.742 27.384 1.00 6.22 196 GLY A N 1
ATOM 1551 C CA . GLY A 1 195 ? -4.805 2.108 26.673 1.00 6.57 196 GLY A CA 1
ATOM 1552 C C . GLY A 1 195 ? -4.250 2.989 25.596 1.00 6.07 196 GLY A C 1
ATOM 1553 O O . GLY A 1 195 ? -4.195 4.221 25.697 1.00 6.44 196 GLY A O 1
ATOM 1554 N N . SER A 1 196 ? -3.838 2.317 24.520 1.00 6.06 197 SER A N 1
ATOM 1555 C CA . SER A 1 196 ? -3.042 2.968 23.478 1.00 6.24 197 SER A CA 1
ATOM 1556 C C . SER A 1 196 ? -3.488 2.527 22.119 1.00 5.78 197 SER A C 1
ATOM 1557 O O . SER A 1 196 ? -4.244 1.576 21.941 1.00 6.23 197 SER A O 1
ATOM 1560 N N . LEU A 1 197 ? -2.938 3.212 21.092 1.00 5.94 198 LEU A N 1
ATOM 1561 C CA . LEU A 1 197 ? -2.954 2.627 19.756 1.00 6.02 198 LEU A CA 1
ATOM 1562 C C . LEU A 1 197 ? -2.224 1.302 19.769 1.00 6.44 198 LEU A C 1
ATOM 1563 O O . LEU A 1 197 ? -1.188 1.163 20.484 1.00 6.74 198 LEU A O 1
ATOM 1568 N N . THR A 1 198 ? -2.667 0.353 18.981 1.00 6.10 199 THR A N 1
ATOM 1569 C CA . THR A 1 198 ? -2.002 -0.975 18.956 1.00 6.38 199 THR A CA 1
ATOM 1570 C C . THR A 1 198 ? -1.010 -1.107 17.821 1.00 6.50 199 THR A C 1
ATOM 1571 O O . THR A 1 198 ? -0.390 -2.162 17.685 1.00 7.19 199 THR A O 1
ATOM 1575 N N . THR A 1 199 ? -0.800 -0.057 17.055 1.00 7.00 200 THR A N 1
ATOM 1576 C CA . THR A 1 199 ? 0.257 0.003 16.070 1.00 7.40 200 THR A CA 1
ATOM 1577 C C . THR A 1 199 ? 1.065 1.245 16.351 1.00 7.62 200 THR A C 1
ATOM 1578 O O . THR A 1 199 ? 0.571 2.204 16.937 1.00 7.92 200 THR A O 1
ATOM 1582 N N . PRO A 1 200 ? 2.323 1.285 15.885 1.00 8.00 201 PRO A N 1
ATOM 1583 C CA . PRO A 1 200 ? 3.052 2.547 15.886 1.00 8.42 201 PRO A CA 1
ATOM 1584 C C . PRO A 1 200 ? 2.150 3.637 15.332 1.00 8.83 201 PRO A C 1
ATOM 1585 O O . PRO A 1 200 ? 1.463 3.447 14.349 1.00 10.31 201 PRO A O 1
ATOM 1589 N N . PRO A 1 201 ? 2.168 4.817 15.988 1.00 8.94 202 PRO A N 1
ATOM 1590 C CA . PRO A 1 201 ? 3.101 5.272 17.026 1.00 9.12 202 PRO A CA 1
ATOM 1591 C C . PRO A 1 201 ? 2.754 4.889 18.465 1.00 8.20 202 PRO A C 1
ATOM 1592 O O . PRO A 1 201 ? 3.407 5.354 19.367 1.00 9.32 202 PRO A O 1
ATOM 1596 N N . LEU A 1 202 ? 1.740 4.019 18.673 1.00 7.45 203 LEU A N 1
ATOM 1597 C CA . LEU A 1 202 ? 1.518 3.390 20.007 1.00 7.17 203 LEU A CA 1
ATOM 1598 C C . LEU A 1 202 ? 1.146 4.396 21.059 1.00 7.28 203 LEU A C 1
ATOM 1599 O O . LEU A 1 202 ? 1.318 4.168 22.266 1.00 7.98 203 LEU A O 1
ATOM 1604 N N . LEU A 1 203 ? 0.522 5.518 20.631 1.00 7.69 204 LEU A N 1
ATOM 1605 C CA . LEU A 1 203 ? 0.275 6.637 21.535 1.00 8.02 204 LEU A CA 1
ATOM 1606 C C . LEU A 1 203 ? -0.791 6.287 22.561 1.00 7.12 204 LEU A C 1
ATOM 1607 O O . LEU A 1 203 ? -1.799 5.607 22.253 1.00 7.07 204 LEU A O 1
ATOM 1612 N N . GLU A 1 204 ? -0.570 6.736 23.774 1.00 7.93 205 GLU A N 1
ATOM 1613 C CA . GLU A 1 204 ? -1.435 6.378 24.938 1.00 7.60 205 GLU A CA 1
ATOM 1614 C C . GLU A 1 204 ? -2.552 7.367 25.101 1.00 7.64 205 GLU A C 1
ATOM 1615 O O . GLU A 1 204 ? -2.634 8.181 26.041 1.00 9.10 205 GLU A O 1
ATOM 1621 N N . CYS A 1 205 ? -3.534 7.303 24.139 1.00 6.99 206 CYS A N 1
ATOM 1622 C CA . CYS A 1 205 ? -4.559 8.261 24.032 1.00 6.94 206 CYS A CA 1
ATOM 1623 C C . CYS A 1 205 ? -5.952 7.662 24.071 1.00 7.14 206 CYS A C 1
ATOM 1624 O O . CYS A 1 205 ? -6.932 8.381 23.892 1.00 8.84 206 CYS A O 1
ATOM 1629 N N . VAL A 1 206 ? -6.042 6.328 24.225 1.00 6.70 207 VAL A N 1
ATOM 1630 C CA . VAL A 1 206 ? -7.272 5.629 23.864 1.00 6.65 207 VAL A CA 1
ATOM 1631 C C . VAL A 1 206 ? -8.031 5.187 25.066 1.00 6.46 207 VAL A C 1
ATOM 1632 O O . VAL A 1 206 ? -7.491 4.499 25.950 1.00 7.84 207 VAL A O 1
ATOM 1636 N N . THR A 1 207 ? -9.340 5.474 25.077 1.00 6.27 208 THR A N 1
ATOM 1637 C CA . THR A 1 207 ? -10.266 4.766 25.935 1.00 6.32 208 THR A CA 1
ATOM 1638 C C . THR A 1 207 ? -10.794 3.583 25.112 1.00 5.58 208 THR A C 1
ATOM 1639 O O . THR A 1 207 ? -11.463 3.811 24.089 1.00 6.62 208 THR A O 1
ATOM 1643 N N . TRP A 1 208 ? -10.429 2.385 25.498 1.00 5.72 209 TRP A N 1
ATOM 1644 C CA . TRP A 1 208 ? -10.879 1.184 24.804 1.00 5.51 209 TRP A CA 1
ATOM 1645 C C . TRP A 1 208 ? -12.228 0.749 25.326 1.00 5.48 209 TRP A C 1
ATOM 1646 O O . TRP A 1 208 ? -12.440 0.684 26.556 1.00 5.95 209 TRP A O 1
ATOM 1657 N N . ILE A 1 209 ? -13.131 0.412 24.395 1.00 5.50 210 ILE A N 1
ATOM 1658 C CA . ILE A 1 209 ? -14.447 -0.117 24.716 1.00 5.72 210 ILE A CA 1
ATOM 1659 C C . ILE A 1 209 ? -14.550 -1.378 23.886 1.00 5.54 210 ILE A C 1
ATOM 1660 O O . ILE A 1 209 ? -14.647 -1.295 22.654 1.00 6.36 210 ILE A O 1
ATOM 1665 N N . VAL A 1 210 ? -14.453 -2.554 24.520 1.00 5.75 211 VAL A N 1
ATOM 1666 C CA . VAL A 1 210 ? -14.418 -3.827 23.825 1.00 5.80 211 VAL A CA 1
ATOM 1667 C C . VAL A 1 210 ? -15.704 -4.538 24.081 1.00 5.65 211 VAL A C 1
ATOM 1668 O O . VAL A 1 210 ? -16.035 -4.858 25.232 1.00 6.46 211 VAL A O 1
ATOM 1672 N N . LEU A 1 211 ? -16.472 -4.791 23.042 1.00 6.45 212 LEU A N 1
ATOM 1673 C CA . LEU A 1 211 ? -17.756 -5.471 23.217 1.00 6.67 212 LEU A CA 1
ATOM 1674 C C . LEU A 1 211 ? -17.546 -6.906 23.589 1.00 6.67 212 LEU A C 1
ATOM 1675 O O . LEU A 1 211 ? -16.696 -7.616 23.051 1.00 7.39 212 LEU A O 1
ATOM 1680 N N . LYS A 1 212 ? -18.428 -7.391 24.469 1.00 7.19 213 LYS A N 1
ATOM 1681 C CA . LYS A 1 212 ? -18.345 -8.820 24.856 1.00 8.30 213 LYS A CA 1
ATOM 1682 C C . LYS A 1 212 ? -18.858 -9.742 23.810 1.00 7.74 213 LYS A C 1
ATOM 1683 O O . LYS A 1 212 ? -18.372 -10.841 23.683 1.00 9.81 213 LYS A O 1
ATOM 1689 N N . GLU A 1 213 ? -19.937 -9.353 23.081 1.00 7.60 214 GLU A N 1
ATOM 1690 C CA . GLU A 1 213 ? -20.520 -10.261 22.116 1.00 7.84 214 GLU A CA 1
ATOM 1691 C C . GLU A 1 213 ? -19.769 -10.152 20.773 1.00 7.43 214 GLU A C 1
ATOM 1692 O O . GLU A 1 213 ? -19.692 -9.091 20.216 1.00 7.93 214 GLU A O 1
ATOM 1698 N N . PRO A 1 214 ? -19.214 -11.266 20.286 1.00 7.86 215 PRO A N 1
ATOM 1699 C CA . PRO A 1 214 ? -18.557 -11.208 18.992 1.00 8.09 215 PRO A CA 1
ATOM 1700 C C . PRO A 1 214 ? -19.625 -11.182 17.892 1.00 8.35 215 PRO A C 1
ATOM 1701 O O . PRO A 1 214 ? -20.768 -11.567 18.071 1.00 10.39 215 PRO A O 1
ATOM 1705 N N . ILE A 1 215 ? -19.180 -10.723 16.702 1.00 8.03 216 ILE A N 1
ATOM 1706 C CA . ILE A 1 215 ? -19.966 -10.983 15.514 1.00 8.83 216 ILE A CA 1
ATOM 1707 C C . ILE A 1 215 ? -19.410 -12.246 14.856 1.00 7.91 216 ILE A C 1
ATOM 1708 O O . ILE A 1 215 ? -18.260 -12.569 14.967 1.00 9.31 216 ILE A O 1
ATOM 1713 N N . SER A 1 216 ? -20.336 -12.912 14.119 1.00 9.28 217 SER A N 1
ATOM 1714 C CA . SER A 1 216 ? -19.902 -14.036 13.298 1.00 9.49 217 SER A CA 1
ATOM 1715 C C . SER A 1 216 ? -19.722 -13.575 11.863 1.00 9.45 217 SER A C 1
ATOM 1716 O O . SER A 1 216 ? -20.543 -12.817 11.313 1.00 10.58 217 SER A O 1
ATOM 1719 N N . VAL A 1 217 ? -18.626 -14.045 11.261 1.00 9.18 218 VAL A N 1
ATOM 1720 C CA . VAL A 1 217 ? -18.365 -13.840 9.839 1.00 9.54 218 VAL A CA 1
ATOM 1721 C C . VAL A 1 217 ? -18.112 -15.235 9.262 1.00 9.21 218 VAL A C 1
ATOM 1722 O O . VAL A 1 217 ? -17.742 -16.172 9.963 1.00 9.86 218 VAL A O 1
ATOM 1726 N N . SER A 1 218 ? -18.277 -15.347 7.932 1.00 10.09 219 SER A N 1
ATOM 1727 C CA . SER A 1 218 ? -18.062 -16.698 7.389 1.00 10.01 219 SER A CA 1
ATOM 1728 C C . SER A 1 218 ? -16.578 -16.928 7.084 1.00 9.90 219 SER A C 1
ATOM 1729 O O . SER A 1 218 ? -15.771 -16.007 6.938 1.00 10.06 219 SER A O 1
ATOM 1732 N N . SER A 1 219 ? -16.246 -18.202 6.976 1.00 10.85 220 SER A N 1
ATOM 1733 C CA . SER A 1 219 ? -14.911 -18.562 6.563 1.00 11.79 220 SER A CA 1
ATOM 1734 C C . SER A 1 219 ? -14.583 -17.921 5.291 1.00 11.26 220 SER A C 1
ATOM 1735 O O . SER A 1 219 ? -13.458 -17.437 5.080 1.00 12.70 220 SER A O 1
ATOM 1739 N N . GLU A 1 220 ? -15.515 -17.834 4.314 1.00 11.16 221 GLU A N 1
ATOM 1740 C CA . GLU A 1 220 ? -15.212 -17.257 3.052 1.00 12.51 221 GLU A CA 1
ATOM 1741 C C . GLU A 1 220 ? -14.894 -15.733 3.208 1.00 11.25 221 GLU A C 1
ATOM 1742 O O . GLU A 1 220 ? -14.089 -15.224 2.440 1.00 12.66 221 GLU A O 1
ATOM 1748 N N . GLN A 1 221 ? -15.630 -15.049 4.091 1.00 10.71 222 GLN A N 1
ATOM 1749 C CA . GLN A 1 221 ? -15.349 -13.618 4.281 1.00 10.07 222 GLN A CA 1
ATOM 1750 C C . GLN A 1 221 ? -13.908 -13.405 4.814 1.00 10.21 222 GLN A C 1
ATOM 1751 O O . GLN A 1 221 ? -13.211 -12.576 4.302 1.00 11.04 222 GLN A O 1
ATOM 1757 N N . VAL A 1 222 ? -13.524 -14.199 5.850 1.00 10.30 223 VAL A N 1
ATOM 1758 C CA . VAL A 1 222 ? -12.192 -13.920 6.412 1.00 1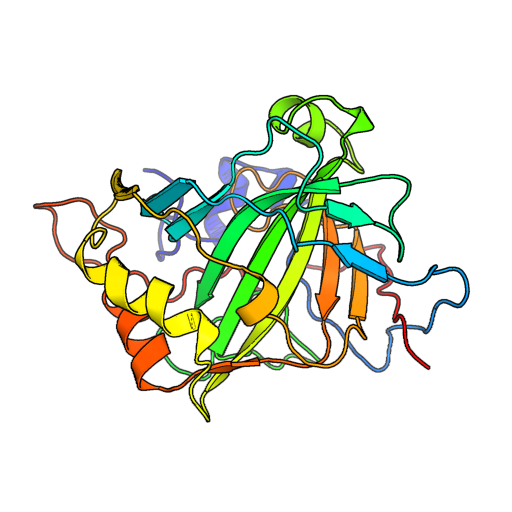0.71 223 VAL A CA 1
ATOM 1759 C C . VAL A 1 222 ? -11.132 -14.426 5.451 1.00 11.29 223 VAL A C 1
ATOM 1760 O O . VAL A 1 222 ? -10.017 -13.858 5.381 1.00 11.17 223 VAL A O 1
ATOM 1767 N N . LEU A 1 223 ? -11.403 -15.471 4.623 1.00 11.63 224 LEU A N 1
ATOM 1768 C CA . LEU A 1 223 ? -10.415 -15.885 3.653 1.00 12.20 224 LEU A CA 1
ATOM 1769 C C . LEU A 1 223 ? -10.141 -14.776 2.675 1.00 12.06 224 LEU A C 1
ATOM 1770 O O . LEU A 1 223 ? -9.037 -14.652 2.222 1.00 13.67 224 LEU A O 1
ATOM 1775 N N . LYS A 1 224 ? -11.098 -13.920 2.357 1.00 11.72 225 LYS A N 1
ATOM 1776 C CA . LYS A 1 224 ? -10.855 -12.816 1.462 1.00 12.85 225 LYS A CA 1
ATOM 1777 C C . LYS A 1 224 ? -9.991 -11.716 2.129 1.00 11.30 225 LYS A C 1
ATOM 1778 O O . LYS A 1 224 ? -9.169 -11.132 1.460 1.00 11.64 225 LYS A O 1
ATOM 1784 N N . PHE A 1 225 ? -10.061 -11.529 3.423 1.00 10.62 226 PHE A N 1
ATOM 1785 C CA . PHE A 1 225 ? -9.146 -10.637 4.113 1.00 10.52 226 PHE A CA 1
ATOM 1786 C C . PHE A 1 225 ? -7.758 -11.138 3.923 1.00 9.95 226 PHE A C 1
ATOM 1787 O O . PHE A 1 225 ? -6.817 -10.361 3.702 1.00 10.55 226 PHE A O 1
ATOM 1795 N N . ARG A 1 226 ? -7.567 -12.483 4.005 1.00 10.01 227 ARG A N 1
ATOM 1796 C CA . ARG A 1 226 ? -6.245 -13.076 3.939 1.00 10.13 227 ARG A CA 1
ATOM 1797 C C . ARG A 1 226 ? -5.654 -13.101 2.541 1.00 10.66 227 ARG A C 1
ATOM 1798 O O . ARG A 1 226 ? -4.458 -13.491 2.442 1.00 12.53 227 ARG A O 1
ATOM 1806 N N . LYS A 1 227 ? -6.392 -12.629 1.534 1.00 10.67 228 LYS A N 1
ATOM 1807 C CA . LYS A 1 227 ? -5.812 -12.538 0.203 1.00 11.94 228 LYS A CA 1
ATOM 1808 C C . LYS A 1 227 ? -5.203 -11.149 -0.040 1.00 11.32 228 LYS A C 1
ATOM 1809 O O . LYS A 1 227 ? -4.533 -10.927 -1.094 1.00 12.92 228 LYS A O 1
ATOM 1815 N N . LEU A 1 228 ? -5.455 -10.183 0.821 1.00 10.67 229 LEU A N 1
ATOM 1816 C CA . LEU A 1 228 ? -4.810 -8.889 0.729 1.00 10.51 229 LEU A CA 1
ATOM 1817 C C . LEU A 1 228 ? -3.287 -9.068 0.863 1.00 10.58 229 LEU A C 1
ATOM 1818 O O . LEU A 1 228 ? -2.761 -10.083 1.299 1.00 10.84 229 LEU A O 1
ATOM 1823 N N . ASN A 1 229 ? -2.564 -8.020 0.476 1.00 11.17 230 ASN A N 1
ATOM 1824 C CA . ASN A 1 229 ? -1.142 -8.009 0.507 1.00 11.76 230 ASN A CA 1
ATOM 1825 C C . ASN A 1 229 ? -0.642 -6.829 1.306 1.00 10.95 230 ASN A C 1
ATOM 1826 O O . ASN A 1 229 ? -1.103 -5.708 1.278 1.00 12.24 230 ASN A O 1
ATOM 1831 N N . PHE A 1 230 ? 0.425 -7.179 2.074 1.00 11.47 231 PHE A N 1
ATOM 1832 C CA . PHE A 1 230 ? 1.193 -6.094 2.806 1.00 12.96 231 PHE A CA 1
ATOM 1833 C C . PHE A 1 230 ? 2.054 -5.315 1.861 1.00 12.90 231 PHE A C 1
ATOM 1834 O O . PHE A 1 230 ? 2.284 -4.152 2.080 1.00 14.67 231 PHE A O 1
ATOM 1842 N N . ASN A 1 231 ? 2.553 -6.000 0.783 1.00 14.53 232 ASN A N 1
ATOM 1843 C CA . ASN A 1 231 ? 3.426 -5.383 -0.195 1.00 14.80 232 ASN A CA 1
ATOM 1844 C C . ASN A 1 231 ? 2.611 -4.523 -1.137 1.00 13.68 232 ASN A C 1
ATOM 1845 O O . ASN A 1 231 ? 1.366 -4.504 -1.308 1.00 15.35 232 ASN A O 1
ATOM 1850 N N . GLY A 1 232 ? 3.488 -3.651 -1.846 1.00 17.32 233 GLY A N 1
ATOM 1851 C CA . GLY A 1 232 ? 2.878 -2.898 -2.922 1.00 17.26 233 GLY A CA 1
ATOM 1852 C C . GLY A 1 232 ? 2.829 -3.611 -4.276 1.00 14.60 233 GLY A C 1
ATOM 1853 O O . GLY A 1 232 ? 3.428 -4.663 -4.320 1.00 18.25 233 GLY A O 1
ATOM 1854 N N . GLU A 1 233 ? 2.025 -3.032 -5.245 1.00 17.05 234 GLU A N 1
ATOM 1855 C CA . GLU A 1 233 ? 1.939 -3.602 -6.579 1.00 15.71 234 GLU A CA 1
ATOM 1856 C C . GLU A 1 233 ? 3.347 -3.785 -7.158 1.00 17.74 234 GLU A C 1
ATOM 1857 O O . GLU A 1 233 ? 4.206 -2.900 -7.090 1.00 18.87 234 GLU A O 1
ATOM 1863 N N . GLY A 1 234 ? 3.574 -4.985 -7.724 1.00 20.55 235 GLY A N 1
ATOM 1864 C CA . GLY A 1 234 ? 4.721 -5.376 -8.412 1.00 22.89 235 GLY A CA 1
ATOM 1865 C C . GLY A 1 234 ? 5.853 -5.794 -7.509 1.00 22.65 235 GLY A C 1
ATOM 1866 O O . GLY A 1 234 ? 6.984 -5.976 -8.019 1.00 34.90 235 GLY A O 1
ATOM 1867 N N . GLU A 1 235 ? 5.541 -5.893 -6.262 1.00 20.41 236 GLU A N 1
ATOM 1868 C CA . GLU A 1 235 ? 6.552 -6.366 -5.365 1.00 19.95 236 GLU A CA 1
ATOM 1869 C C . GLU A 1 235 ? 6.236 -7.784 -4.959 1.00 20.31 236 GLU A C 1
ATOM 1870 O O . GLU A 1 235 ? 5.138 -8.294 -5.191 1.00 23.68 236 GLU A O 1
ATOM 1876 N N . PRO A 1 236 ? 7.083 -8.567 -4.418 1.00 20.92 237 PRO A N 1
ATOM 1877 C CA . PRO A 1 236 ? 6.880 -9.927 -4.055 1.00 22.22 237 PRO A CA 1
ATOM 1878 C C . PRO A 1 236 ? 5.758 -10.060 -3.015 1.00 19.42 237 PRO A C 1
ATOM 1879 O O . PRO A 1 236 ? 5.658 -9.301 -2.053 1.00 23.15 237 PRO A O 1
ATOM 1883 N N . GLU A 1 237 ? 4.966 -11.093 -3.203 1.00 20.70 238 GLU A N 1
ATOM 1884 C CA . GLU A 1 237 ? 3.763 -11.207 -2.426 1.00 18.26 238 GLU A CA 1
ATOM 1885 C C . GLU A 1 237 ? 4.008 -11.595 -1.024 1.00 16.61 238 GLU A C 1
ATOM 1886 O O . GLU A 1 237 ? 4.563 -12.724 -0.795 1.00 17.08 238 GLU A O 1
ATOM 1892 N N . GLU A 1 238 ? 3.504 -10.853 -0.063 1.00 15.28 239 GLU A N 1
ATOM 1893 C CA . GLU A 1 238 ? 3.486 -11.202 1.305 1.00 15.07 239 GLU A CA 1
ATOM 1894 C C . GLU A 1 238 ? 2.029 -10.982 1.811 1.00 13.12 239 GLU A C 1
ATOM 1895 O O . GLU A 1 238 ? 1.506 -9.860 1.864 1.00 14.76 239 GLU A O 1
ATOM 1901 N N . LEU A 1 239 ? 1.332 -12.114 2.041 1.00 11.53 240 LEU A N 1
ATOM 1902 C CA . LEU A 1 239 ? -0.064 -11.964 2.368 1.00 10.42 240 LEU A CA 1
ATOM 1903 C C . LEU A 1 239 ? -0.237 -11.184 3.634 1.00 10.81 240 LEU A C 1
ATOM 1904 O O . LEU A 1 239 ? 0.496 -11.360 4.629 1.00 11.41 240 LEU A O 1
ATOM 1909 N N . MET A 1 240 ? -1.284 -10.352 3.642 1.00 10.94 241 MET A N 1
ATOM 1910 C CA . MET A 1 240 ? -1.651 -9.544 4.825 1.00 11.25 241 MET A CA 1
ATOM 1911 C C . MET A 1 240 ? -2.479 -10.466 5.729 1.00 9.94 241 MET A C 1
ATOM 1912 O O . MET A 1 240 ? -3.671 -10.612 5.626 1.00 10.32 241 MET A O 1
ATOM 1917 N N . VAL A 1 241 ? -1.726 -11.110 6.632 1.00 9.56 242 VAL A N 1
ATOM 1918 C CA . VAL A 1 241 ? -2.261 -11.960 7.675 1.00 9.18 242 VAL A CA 1
ATOM 1919 C C . VAL A 1 241 ? -1.427 -11.737 8.973 1.00 9.07 242 VAL A C 1
ATOM 1920 O O . VAL A 1 241 ? -0.276 -11.340 8.908 1.00 9.48 242 VAL A O 1
ATOM 1924 N N . ASP A 1 242 ? -2.058 -12.057 10.093 1.00 7.91 243 ASP A N 1
ATOM 1925 C CA . ASP A 1 242 ? -1.389 -11.924 11.363 1.00 8.12 243 ASP A CA 1
ATOM 1926 C C . ASP A 1 242 ? -0.882 -10.481 11.616 1.00 8.47 243 ASP A C 1
ATOM 1927 O O . ASP A 1 242 ? 0.211 -10.279 12.123 1.00 9.92 243 ASP A O 1
ATOM 1932 N N . ASN A 1 243 ? -1.779 -9.545 11.318 1.00 7.42 244 ASN A N 1
ATOM 1933 C CA . ASN A 1 243 ? -1.485 -8.132 11.534 1.00 7.59 244 ASN A CA 1
ATOM 1934 C C . ASN A 1 243 ? -2.039 -7.671 12.895 1.00 7.10 244 ASN A C 1
ATOM 1935 O O . ASN A 1 243 ? -2.653 -6.624 12.982 1.00 8.51 244 ASN A O 1
ATOM 1940 N N . TRP A 1 244 ? -1.748 -8.452 13.914 1.00 6.96 245 TRP A N 1
ATOM 1941 C CA . TRP A 1 244 ? -2.160 -8.194 15.300 1.00 6.90 245 TRP A CA 1
ATOM 1942 C C . TRP A 1 244 ? -0.957 -8.102 16.226 1.00 6.98 245 TRP A C 1
ATOM 1943 O O . TRP A 1 244 ? 0.024 -8.831 16.054 1.00 8.40 245 TRP A O 1
ATOM 1954 N N . ARG A 1 245 ? -1.080 -7.209 17.175 1.00 6.82 246 ARG A N 1
ATOM 1955 C CA . ARG A 1 245 ? -0.135 -7.102 18.281 1.00 6.87 246 ARG A CA 1
ATOM 1956 C C . ARG A 1 245 ? -0.625 -7.998 19.422 1.00 6.91 246 ARG A C 1
ATOM 1957 O O . ARG A 1 245 ? -1.815 -7.992 19.725 1.00 7.40 246 ARG A O 1
ATOM 1965 N N . PRO A 1 246 ? 0.275 -8.723 20.064 1.00 7.39 247 PRO A N 1
ATOM 1966 C CA . PRO A 1 246 ? -0.193 -9.572 21.173 1.00 8.23 247 PRO A CA 1
ATOM 1967 C C . PRO A 1 246 ? -0.465 -8.685 22.407 1.00 7.68 247 PRO A C 1
ATOM 1968 O O . PRO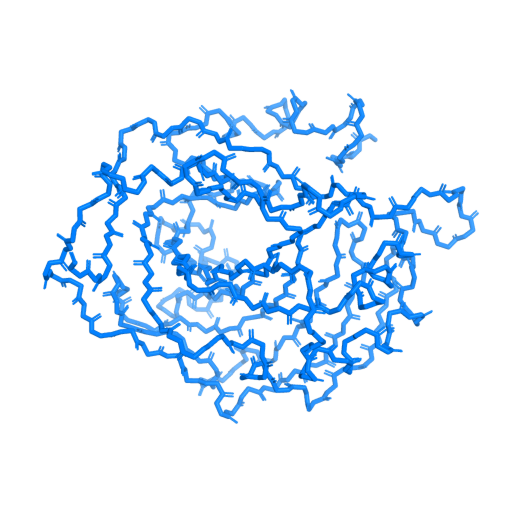 A 1 246 ? -0.147 -7.500 22.500 1.00 7.66 247 PRO A O 1
ATOM 1972 N N . ALA A 1 247 ? -1.125 -9.356 23.391 1.00 7.80 248 ALA A N 1
ATOM 1973 C CA . ALA A 1 247 ? -1.451 -8.664 24.634 1.00 7.89 248 ALA A CA 1
ATOM 1974 C C . ALA A 1 247 ? -0.214 -8.141 25.355 1.00 7.89 248 ALA A C 1
ATOM 1975 O O . ALA A 1 247 ? 0.834 -8.829 25.411 1.00 9.19 248 ALA A O 1
ATOM 1977 N N . GLN A 1 248 ? -0.353 -6.987 25.922 1.00 7.43 249 GLN A N 1
ATOM 1978 C CA . GLN A 1 248 ? 0.709 -6.273 26.627 1.00 7.71 249 GLN A CA 1
ATOM 1979 C C . GLN A 1 248 ? 0.440 -6.247 28.122 1.00 7.77 249 GLN A C 1
ATOM 1980 O O . GLN A 1 248 ? -0.705 -6.482 28.550 1.00 8.85 249 GLN A O 1
ATOM 1986 N N . PRO A 1 249 ? 1.407 -5.921 28.933 1.00 8.83 250 PRO A N 1
ATOM 1987 C CA . PRO A 1 249 ? 1.227 -5.943 30.361 1.00 10.02 250 PRO A CA 1
ATOM 1988 C C . PRO A 1 249 ? 0.150 -4.978 30.830 1.00 8.45 250 PRO A C 1
ATOM 1989 O O . PRO A 1 249 ? 0.123 -3.832 30.427 1.00 8.91 250 PRO A O 1
ATOM 1993 N N . LEU A 1 250 ? -0.694 -5.459 31.735 1.00 10.05 251 LEU A N 1
ATOM 1994 C CA . LEU A 1 250 ? -1.778 -4.625 32.230 1.00 9.16 251 LEU A CA 1
ATOM 1995 C C . LEU A 1 250 ? -1.283 -3.480 33.127 1.00 9.11 251 LEU A C 1
ATOM 1996 O O . LEU A 1 250 ? -1.876 -2.405 33.167 1.00 9.11 251 LEU A O 1
ATOM 2001 N N . LYS A 1 251 ? -0.165 -3.704 33.831 1.00 10.39 252 LYS A N 1
ATOM 2002 C CA . LYS A 1 251 ? 0.441 -2.611 34.633 1.00 11.31 252 LYS A CA 1
ATOM 2003 C C . LYS A 1 251 ? -0.654 -2.112 35.618 1.00 12.69 252 LYS A C 1
ATOM 2004 O O . LYS A 1 251 ? -1.422 -2.888 36.164 1.00 14.79 252 LYS A O 1
ATOM 2010 N N . ASN A 1 252 ? -0.701 -0.840 35.886 1.00 12.79 253 ASN A N 1
ATOM 2011 C CA . ASN A 1 252 ? -1.560 -0.345 36.940 1.00 18.61 253 ASN A CA 1
ATOM 2012 C C . ASN A 1 252 ? -2.925 0.056 36.369 1.00 16.65 253 ASN A C 1
ATOM 2013 O O . ASN A 1 252 ? -3.169 1.355 36.307 1.00 18.38 253 ASN A O 1
ATOM 2018 N N . ARG A 1 253 ? -3.619 -1.025 35.804 1.00 11.87 254 ARG A N 1
ATOM 2019 C CA . ARG A 1 253 ? -4.938 -0.745 35.291 1.00 9.71 254 ARG A CA 1
ATOM 2020 C C . ARG A 1 253 ? -5.959 -1.760 35.764 1.00 9.38 254 ARG A C 1
ATOM 2021 O O . ARG A 1 253 ? -5.647 -2.849 36.157 1.00 13.26 254 ARG A O 1
ATOM 2029 N N . GLN A 1 254 ? -7.211 -1.287 35.745 1.00 10.30 255 GLN A N 1
ATOM 2030 C CA . GLN A 1 254 ? -8.333 -2.144 36.055 1.00 10.84 255 GLN A CA 1
ATOM 2031 C C . GLN A 1 254 ? -9.233 -2.138 34.805 1.00 11.06 255 GLN A C 1
ATOM 2032 O O . GLN A 1 254 ? -9.492 -1.045 34.214 1.00 16.30 255 GLN A O 1
ATOM 2038 N N . ILE A 1 255 ? -9.731 -3.236 34.471 1.00 9.37 256 ILE A N 1
ATOM 2039 C CA . ILE A 1 255 ? -10.728 -3.336 33.399 1.00 9.13 256 ILE A CA 1
ATOM 2040 C C . ILE A 1 255 ? -12.124 -3.338 34.057 1.00 8.06 256 ILE A C 1
ATOM 2041 O O . ILE A 1 255 ? -12.363 -4.062 35.042 1.00 9.60 256 ILE A O 1
ATOM 2046 N N . LYS A 1 256 ? -12.963 -2.453 33.575 1.00 8.25 257 LYS A N 1
ATOM 2047 C CA . LYS A 1 256 ? -14.308 -2.314 34.104 1.00 8.02 257 LYS A CA 1
ATOM 2048 C C . LYS A 1 256 ? -15.310 -2.933 33.109 1.00 8.04 257 LYS A C 1
ATOM 2049 O O . LYS A 1 256 ? -15.129 -2.849 31.921 1.00 9.37 257 LYS A O 1
ATOM 2055 N N . ALA A 1 257 ? -16.346 -3.551 33.665 1.00 8.92 258 ALA A N 1
ATOM 2056 C CA . ALA A 1 257 ? -17.410 -4.138 32.888 1.00 8.72 258 ALA A CA 1
ATOM 2057 C C . ALA A 1 257 ? -18.656 -3.268 33.002 1.00 8.73 258 ALA A C 1
ATOM 2058 O O . ALA A 1 257 ? -18.990 -2.732 34.036 1.00 9.61 258 ALA A O 1
ATOM 2060 N N . SER A 1 258 ? -19.408 -3.220 31.885 1.00 8.26 259 SER A N 1
ATOM 2061 C CA . SER A 1 258 ? -20.650 -2.467 31.855 1.00 9.10 259 SER A CA 1
ATOM 2062 C C . SER A 1 258 ? -21.837 -3.238 32.337 1.00 9.76 259 SER A C 1
ATOM 2063 O O . SER A 1 258 ? -22.921 -2.656 32.422 1.00 11.77 259 SER A O 1
ATOM 2066 N N . PHE A 1 259 ? -21.637 -4.516 32.603 1.00 10.37 260 PHE A N 1
ATOM 2067 C CA . PHE A 1 259 ? -22.714 -5.481 32.867 1.00 12.48 260 PHE A CA 1
ATOM 2068 C C . PHE A 1 259 ? -22.385 -6.253 34.119 1.00 17.38 260 PHE A C 1
ATOM 2069 O O . PHE A 1 259 ? -21.243 -6.368 34.544 1.00 17.75 260 PHE A O 1
ATOM 2077 N N . LYS A 1 260 ? -23.480 -6.680 34.748 1.00 24.16 261 LYS A N 1
ATOM 2078 C CA . LYS A 1 260 ? -23.351 -7.253 36.125 1.00 29.63 261 LYS A CA 1
ATOM 2079 C C . LYS A 1 260 ? -23.052 -8.710 35.995 1.00 37.96 261 LYS A C 1
ATOM 2080 O O . LYS A 1 260 ? -22.401 -9.335 36.838 1.00 48.24 261 LYS A O 1
#

Radius of gyration: 17.15 Å; Cα contacts (8 Å, |Δi|>4): 667; chains: 1; bounding box: 41×39×47 Å

B-factor: mean 14.94, std 9.1, range [4.13, 66.71]

GO terms:
  GO:0004064 arylesteras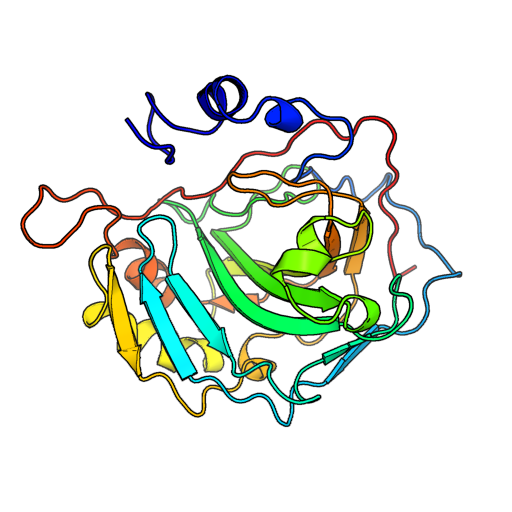e activity (F, IMP)
  GO:0004089 carbonate dehydratase activity (F, IMP)
  GO:0005737 cytoplasm (C, IDA)
  GO:0038166 angiotensin-activated signaling pathway (P, IDA)
  GO:0005886 plasma membrane (C, IDA)
  GO:0044070 regulation of monoatomic anion transport (P, IDA)
  GO:0004089 carbonate dehydratase activity (F, IDA)
  GO:0004089 carbonate dehydratase activity (F, EXP)
  GO:0018820 cyanamide hydratase activity (F, EXP)
  GO:0005515 protein binding (F, IPI)
  GO:0004089 carbonate dehydratase activity (F, TAS)
  GO:0005829 cytosol (C, TAS)
  GO:0045177 apical part of cell (C, IDA)
  GO:0008270 zinc ion binding (F, IDA)
  GO:0070062 extracellular exosome (C, HDA)

Nearest PDB structures (foldseek):
  5t74-assembly1_A  TM=1.003E+00  e=1.539E-59  Homo sapiens
  3tvn-assembly1_X  TM=1.002E+00  e=2.482E-59  Homo sapiens
  3tvo-assembly1_X  TM=1.002E+00  e=2.338E-59  Homo sapiens
  4gl1-assembly1_X  TM=1.003E+00  e=1.105E-58  Homo sapiens
  4hba-assembly1_A  TM=1.002E+00  e=1.041E-58  Homo sapiens

Foldseek 3Di:
DAAACDPVRYLVPLCVVQVCSQPQFADDAEAAPVQAAADPVFFDKDFFAPQWKWWKWAAALLWIKGATDQPDPHGWIDTGVDDAIWTWGIKTKFAAPDQQATDAYHYNNGHGGMKMWGKTFHCVQPDLVSLLVALQGIEIEMAGEHADAAQVLCVVVLVCCVQHQAHPGMDTDTDRGCVSQDDPDQKWKWKFHFDQDPVRGRRYIYTYGPDHHYRHPVSVVSSQSGASHHPPDDGDTNRRSYDYHDDNHPMHMHINDD

Organism: Homo sapiens (NCBI:txid9606)